Protein AF-A0A225DBK1-F1 (afdb_monomer_lite)

Sequence (319 aa):
MYNPDHSVAYTATPFGPSFTAGVRVFLADVNGDGVPDLIAGSGPGVTNQVVVLDGKTHQQLVSFTPFESSFTGGVFVTAGDINGDGVPDIVVTPDQGGGPVVVVYDGAAVGRGDEVQVARFLGIRDPDFRGGARAAVGDVNGDGIADLIVSAGVGGGPRVSIYDGTTVASDTPRNLVPDFFVFESSLRNGAYVTVGDVTGKGYADLIFGAGPGGSGRVRIVDSAPLLAAGGRFQSLDDPAVAGAELADFLVGSSSDRGGAPVAVANLDGDNKADVVVGSGSGGTVTAYTGVAIAANPRSPAADLDFDALPGFTGGIFVG

InterPro domains:
  IPR000413 Integrin alpha chain [PR01185] (66-86)
  IPR000413 Integrin alpha chain [PR01185] (129-153)
  IPR000413 Integrin alpha chain [PR01185] (188-209)
  IPR013517 FG-GAP repeat [PF01839] (132-156)
  IPR013517 FG-GAP repeat [PF13517] (29-92)
  IPR024881 T-cell immunomodulatory protein [PTHR13412] (27-208)
  IPR028994 Integrin alpha, N-terminal [G3DSA:2.130.10.130] (3-184)
  IPR028994 Integrin alpha, N-terminal [G3DSA:2.130.10.130] (185-313)
  IPR028994 Integrin alpha, N-terminal [SSF69318] (15-287)

Radius of gyration: 18.03 Å; chains: 1; bounding box: 46×39×46 Å

Foldseek 3Di:
DADLVRHDPDDADQPDPPDDFDKAWEWFDLLPPPFTWIWIWGAADAFTKIWIADRVPRHTLEMDHPDDRPDRRIKHWYWAFLLLPPGTWIWIKGAAQAAQKIWIFRSNCSSNHHTHTQEIDRQDPDRPDRHMKEWEWWFQPQPNHIKIKIKGAAQPAQKIFIWRSNCSNNHNTDTLADIAHADDRPDRGIWAWYWWALPLPRTIWIWIKRGAQAFRKIWIFRSHQVSVLRHVHRYCPDPSNVVGTLAIEGDDDRPQRLMWAWYWDQSPPDSHIKIWTKRNFAQKIWIAHSVQCNVPRHDGDTPDIDRPDPPGTRIDHDD

Structure (mmCIF, N/CA/C/O backbone):
data_AF-A0A225DBK1-F1
#
_entry.id   AF-A0A225DBK1-F1
#
loop_
_atom_site.group_PDB
_atom_site.id
_atom_site.type_symbol
_atom_site.label_atom_id
_atom_site.label_alt_id
_atom_site.label_comp_id
_atom_site.label_asym_id
_atom_site.label_entity_id
_atom_site.label_seq_id
_atom_site.pdbx_PDB_ins_code
_atom_site.Cartn_x
_atom_site.Cartn_y
_atom_site.Cartn_z
_atom_site.occupancy
_atom_site.B_iso_or_equiv
_atom_site.auth_seq_id
_atom_site.auth_comp_id
_atom_site.auth_asym_id
_atom_site.auth_atom_id
_atom_site.pdbx_PDB_model_num
ATOM 1 N N . MET A 1 1 ? -18.516 3.747 -0.085 1.00 79.31 1 MET A N 1
ATOM 2 C CA . MET A 1 1 ? -18.438 2.389 -0.653 1.00 79.31 1 MET A CA 1
ATOM 3 C C . MET A 1 1 ? -19.287 2.342 -1.902 1.00 79.31 1 MET A C 1
ATOM 5 O O . MET A 1 1 ? -20.397 2.866 -1.857 1.00 79.31 1 MET A O 1
ATOM 9 N N . TYR A 1 2 ? -18.778 1.775 -2.990 1.00 77.62 2 TYR A N 1
ATOM 10 C CA . TYR A 1 2 ? -19.470 1.720 -4.279 1.00 77.62 2 TYR A CA 1
ATOM 11 C C . TYR A 1 2 ? -19.661 0.268 -4.718 1.00 77.62 2 TYR A C 1
ATOM 13 O O . TYR A 1 2 ? -18.802 -0.570 -4.464 1.00 77.62 2 TYR A O 1
ATOM 21 N N . ASN A 1 3 ? -20.799 -0.017 -5.343 1.00 77.94 3 ASN A N 1
ATOM 22 C CA . ASN A 1 3 ? -21.061 -1.275 -6.035 1.00 77.94 3 ASN A CA 1
ATOM 23 C C . ASN A 1 3 ? -20.323 -1.296 -7.391 1.00 77.94 3 ASN A C 1
ATOM 25 O O . ASN A 1 3 ? -19.933 -0.231 -7.880 1.00 77.94 3 ASN A O 1
ATOM 29 N N . PRO A 1 4 ? -20.205 -2.464 -8.056 1.00 73.44 4 PRO A N 1
ATOM 30 C CA . PRO A 1 4 ? -19.637 -2.554 -9.406 1.00 73.44 4 PRO A CA 1
ATOM 31 C C . PRO A 1 4 ? -20.356 -1.693 -10.458 1.00 73.44 4 PRO A C 1
ATOM 33 O O . PRO A 1 4 ? -19.753 -1.290 -11.441 1.00 73.44 4 PRO A O 1
ATOM 36 N N . ASP A 1 5 ? -21.637 -1.369 -10.249 1.00 76.50 5 ASP A N 1
ATOM 37 C CA . ASP A 1 5 ? -22.410 -0.462 -11.114 1.00 76.50 5 ASP A CA 1
ATOM 38 C C . ASP A 1 5 ? -22.235 1.034 -10.766 1.00 76.50 5 ASP A C 1
ATOM 40 O O . ASP A 1 5 ? -22.969 1.887 -11.268 1.00 76.50 5 ASP A O 1
ATOM 44 N N . HIS A 1 6 ? -21.284 1.347 -9.880 1.00 71.88 6 HIS A N 1
ATOM 45 C CA . HIS A 1 6 ? -20.962 2.671 -9.337 1.00 71.88 6 HIS A CA 1
ATOM 46 C C . HIS A 1 6 ? -22.052 3.314 -8.472 1.00 71.88 6 HIS A C 1
ATOM 48 O O . HIS A 1 6 ? -21.911 4.466 -8.050 1.00 71.88 6 HIS A O 1
ATOM 54 N N . SER A 1 7 ? -23.132 2.601 -8.151 1.00 79.75 7 SER A N 1
ATOM 55 C CA . SER A 1 7 ? -24.071 3.070 -7.135 1.00 79.75 7 SER A CA 1
ATOM 56 C C . SER A 1 7 ? -23.431 3.020 -5.743 1.00 79.75 7 SER A C 1
ATOM 58 O O . SER A 1 7 ? -22.540 2.216 -5.471 1.00 79.75 7 SER A O 1
ATOM 60 N N . VAL A 1 8 ? -23.863 3.897 -4.834 1.00 83.25 8 VAL A N 1
ATOM 61 C CA . VAL A 1 8 ? -23.388 3.870 -3.442 1.00 83.25 8 VAL A CA 1
ATOM 62 C C . VAL A 1 8 ? -23.904 2.597 -2.768 1.00 83.25 8 VAL A C 1
ATOM 64 O O . VAL A 1 8 ? -25.114 2.425 -2.636 1.00 83.25 8 VAL A O 1
ATOM 67 N N . ALA A 1 9 ? -22.994 1.738 -2.303 1.00 84.12 9 ALA A N 1
ATOM 68 C CA . ALA A 1 9 ? -23.336 0.521 -1.570 1.00 84.12 9 ALA A CA 1
ATOM 69 C C . ALA A 1 9 ? -23.798 0.857 -0.144 1.00 84.12 9 ALA A C 1
ATOM 71 O O . ALA A 1 9 ? -24.888 0.481 0.278 1.00 84.12 9 ALA A O 1
ATOM 72 N N . TYR A 1 10 ? -22.981 1.631 0.576 1.00 88.12 10 TYR A N 1
ATOM 73 C CA . TYR A 1 10 ? -23.324 2.228 1.864 1.00 88.12 10 TYR A CA 1
ATOM 74 C C . TYR A 1 10 ? -22.382 3.394 2.210 1.00 88.12 10 TYR A C 1
ATOM 76 O O . TYR A 1 10 ? -21.341 3.620 1.575 1.00 88.12 10 TYR A O 1
ATOM 84 N N . THR A 1 11 ? -22.759 4.146 3.244 1.00 88.81 11 THR A N 1
ATOM 85 C CA . THR A 1 11 ? -21.964 5.226 3.839 1.00 88.81 11 THR A CA 1
ATOM 86 C C . THR A 1 11 ? -21.703 4.908 5.305 1.00 88.81 11 THR A C 1
ATOM 88 O O . THR A 1 11 ? -22.621 4.516 6.020 1.00 88.81 11 THR A O 1
ATOM 91 N N . ALA A 1 12 ? -20.465 5.107 5.754 1.00 91.62 12 ALA A N 1
ATOM 92 C CA . ALA A 1 12 ? -20.052 4.888 7.134 1.00 91.62 12 ALA A CA 1
ATOM 93 C C . ALA A 1 12 ? -19.346 6.125 7.700 1.00 91.62 12 ALA A C 1
ATOM 95 O O . ALA A 1 12 ? -18.689 6.871 6.973 1.00 91.62 12 ALA A O 1
ATOM 96 N N . THR A 1 13 ? -19.467 6.321 9.013 1.00 94.00 13 THR A N 1
ATOM 97 C CA . THR A 1 13 ? -18.787 7.381 9.773 1.00 94.00 13 THR A CA 1
ATOM 98 C C . THR A 1 13 ? -17.953 6.750 10.895 1.00 94.00 13 THR A C 1
ATOM 100 O O . THR A 1 13 ? -18.365 6.820 12.056 1.00 94.00 13 THR A O 1
ATOM 103 N N . PRO A 1 14 ? -16.813 6.101 10.580 1.00 95.69 14 PRO A N 1
ATOM 104 C CA . PRO A 1 14 ? -16.060 5.277 11.537 1.00 95.69 14 PRO A CA 1
ATOM 105 C C . PRO A 1 14 ? -15.588 6.051 12.776 1.00 95.69 14 PRO A C 1
ATOM 107 O O . PRO A 1 14 ? -15.544 5.506 13.869 1.00 95.69 14 PRO A O 1
ATOM 110 N N . PHE A 1 15 ? -15.321 7.350 12.635 1.00 96.50 15 PHE A N 1
ATOM 111 C CA . PHE A 1 15 ? -14.887 8.223 13.734 1.00 96.50 15 PHE A CA 1
ATOM 112 C C . PHE A 1 15 ? -16.008 9.138 14.263 1.00 96.50 15 PHE A C 1
ATOM 114 O O . PHE A 1 15 ? -15.759 10.113 14.973 1.00 96.50 15 PHE A O 1
ATOM 121 N N . GLY A 1 16 ? -17.257 8.839 13.901 1.00 94.31 16 GLY A N 1
ATOM 122 C CA . GLY A 1 16 ? -18.430 9.636 14.242 1.00 94.31 16 GLY A CA 1
ATOM 123 C C . GLY A 1 16 ? -18.671 10.839 13.314 1.00 94.31 16 GLY A C 1
ATOM 124 O O . GLY A 1 16 ? -17.811 11.231 12.524 1.00 94.31 16 GLY A O 1
ATOM 125 N N . PRO A 1 17 ? -19.864 11.454 13.396 1.00 92.81 17 PRO A N 1
ATOM 126 C CA . PRO A 1 17 ? -20.328 12.459 12.434 1.00 92.81 17 PRO A CA 1
ATOM 127 C C . PRO A 1 17 ? -19.640 13.826 12.557 1.00 92.81 17 PRO A C 1
ATOM 129 O O . PRO A 1 17 ? -19.765 14.655 11.662 1.00 92.81 17 PRO A O 1
ATOM 132 N N . SER A 1 18 ? -18.945 14.092 13.666 1.00 92.44 18 SER A N 1
ATOM 133 C CA . SER A 1 18 ? -18.204 15.341 13.888 1.00 92.44 18 SER A CA 1
ATOM 134 C C . SER A 1 18 ? -16.734 15.254 13.477 1.00 92.44 18 SER A C 1
ATOM 136 O O . SER A 1 18 ? -15.995 16.217 13.679 1.00 92.44 18 SER A O 1
ATOM 138 N N . PHE A 1 19 ? -16.284 14.106 12.969 1.00 93.38 19 PHE A N 1
ATOM 139 C CA . PHE A 1 19 ? -14.908 13.924 12.535 1.00 93.38 19 PHE A CA 1
ATOM 140 C C . PHE A 1 19 ? -14.666 14.650 11.212 1.00 93.38 19 PHE A C 1
ATOM 142 O O . PHE A 1 19 ? -15.398 14.458 10.244 1.00 93.38 19 PHE A O 1
ATOM 149 N N . THR A 1 20 ? -13.643 15.500 11.179 1.00 90.12 20 THR A N 1
ATOM 150 C CA . THR A 1 20 ? -13.352 16.377 10.033 1.00 90.12 20 THR A CA 1
ATOM 151 C C . THR A 1 20 ? -11.972 16.154 9.427 1.00 90.12 20 THR A C 1
ATOM 153 O O . THR A 1 20 ? -11.668 16.742 8.389 1.00 90.12 20 THR A O 1
ATOM 156 N N . ALA A 1 21 ? -11.129 15.329 10.054 1.00 91.75 21 ALA A N 1
ATOM 157 C CA . ALA A 1 21 ? -9.858 14.939 9.461 1.00 91.75 21 ALA A CA 1
ATOM 158 C C . ALA A 1 21 ? -10.085 13.949 8.307 1.00 91.75 21 ALA A C 1
ATOM 160 O O . ALA A 1 21 ? -11.167 13.380 8.147 1.00 91.75 21 ALA A O 1
ATOM 161 N N . GLY A 1 22 ? -9.050 13.752 7.489 1.00 90.00 22 GLY A N 1
ATOM 162 C CA . GLY A 1 22 ? -9.095 12.760 6.416 1.00 90.00 22 GLY A CA 1
ATOM 163 C C . GLY A 1 22 ? -9.339 11.353 6.964 1.00 90.00 22 GLY A C 1
ATOM 164 O O . GLY A 1 22 ? -8.966 11.048 8.095 1.00 90.00 22 GLY A O 1
ATOM 165 N N . VAL A 1 23 ? -9.944 10.491 6.153 1.00 92.38 23 VAL A N 1
ATOM 166 C CA . VAL A 1 23 ? -10.136 9.071 6.464 1.00 92.38 23 VAL A CA 1
ATOM 167 C C . VAL A 1 23 ? -9.466 8.264 5.362 1.00 92.38 23 VAL A C 1
ATOM 169 O O . VAL A 1 23 ? -9.661 8.553 4.182 1.00 92.38 23 VAL A O 1
ATOM 172 N N . ARG A 1 24 ? -8.654 7.281 5.747 1.00 93.31 24 ARG A N 1
ATOM 173 C CA . ARG A 1 24 ? -8.022 6.321 4.832 1.00 93.31 24 ARG A CA 1
ATOM 174 C C . ARG A 1 24 ? -8.602 4.956 5.112 1.00 93.31 24 ARG A C 1
ATOM 176 O O . ARG A 1 24 ? -8.771 4.613 6.278 1.00 93.31 24 ARG A O 1
ATOM 183 N N . VAL A 1 25 ? -8.934 4.221 4.065 1.00 94.25 25 VAL A N 1
ATOM 184 C CA . VAL A 1 25 ? -9.697 2.983 4.192 1.00 94.25 25 VAL A CA 1
ATOM 185 C C . VAL A 1 25 ? -9.038 1.853 3.423 1.00 94.25 25 VAL A C 1
ATOM 187 O O . VAL A 1 25 ? -8.336 2.107 2.447 1.00 94.25 25 VAL A O 1
ATOM 190 N N . PHE A 1 26 ? -9.293 0.635 3.879 1.00 94.62 26 PHE A N 1
ATOM 191 C CA . PHE A 1 26 ? -9.029 -0.607 3.168 1.00 94.62 26 PHE A CA 1
ATOM 192 C C . PHE A 1 26 ? -10.170 -1.585 3.462 1.00 94.62 26 PHE A C 1
ATOM 194 O O . PHE A 1 26 ? -10.817 -1.472 4.511 1.00 94.62 26 PHE A O 1
ATOM 201 N N . LEU A 1 27 ? -10.421 -2.520 2.548 1.00 93.94 27 LEU A N 1
ATOM 202 C CA . LEU A 1 27 ? -11.483 -3.516 2.680 1.00 93.94 27 LEU A CA 1
ATOM 203 C C . LEU A 1 27 ? -10.910 -4.924 2.746 1.00 93.94 27 LEU A C 1
ATOM 205 O O . LEU A 1 27 ? -10.165 -5.331 1.860 1.00 93.94 27 LEU A O 1
ATOM 209 N N . ALA A 1 28 ? -11.283 -5.675 3.777 1.00 95.56 28 ALA A N 1
ATOM 210 C CA . ALA A 1 28 ? -10.894 -7.072 3.941 1.00 95.56 28 ALA A CA 1
ATOM 211 C C . ALA A 1 28 ? -11.875 -7.785 4.873 1.00 95.56 28 ALA A C 1
ATOM 213 O O . ALA A 1 28 ? -12.349 -7.180 5.826 1.00 95.56 28 ALA A O 1
ATOM 214 N N . ASP A 1 29 ? -12.189 -9.050 4.610 1.00 97.31 29 ASP A N 1
ATOM 215 C CA . ASP A 1 29 ? -13.045 -9.861 5.488 1.00 97.31 29 ASP A CA 1
ATOM 216 C C . ASP A 1 29 ? -12.225 -10.375 6.680 1.00 97.31 29 ASP A C 1
ATOM 218 O O . ASP A 1 29 ? -11.599 -11.430 6.598 1.00 97.31 29 ASP A O 1
ATOM 222 N N . VAL A 1 30 ? -12.171 -9.600 7.767 1.00 98.12 30 VAL A N 1
ATOM 223 C CA . VAL A 1 30 ? -11.361 -9.936 8.953 1.00 98.12 30 VAL A CA 1
ATOM 224 C C . VAL A 1 30 ? -12.156 -10.722 9.996 1.00 98.12 30 VAL A C 1
ATOM 226 O O . VAL A 1 30 ? -11.581 -11.262 10.941 1.00 98.12 30 VAL A O 1
ATOM 229 N N . ASN A 1 31 ? -13.479 -10.806 9.841 1.00 97.44 31 ASN A N 1
ATOM 230 C CA . ASN A 1 31 ? -14.356 -11.595 10.706 1.00 97.44 31 ASN A CA 1
ATOM 231 C C . ASN A 1 31 ? -14.744 -12.972 10.117 1.00 97.44 31 ASN A C 1
ATOM 233 O O . ASN A 1 31 ? -15.272 -13.817 10.848 1.00 97.44 31 ASN A O 1
ATOM 237 N N . GLY A 1 32 ? -14.424 -13.228 8.844 1.00 96.31 32 GLY A N 1
ATOM 238 C CA . GLY A 1 32 ? -14.583 -14.509 8.157 1.00 96.31 32 GLY A CA 1
ATOM 239 C C . GLY A 1 32 ? -16.017 -14.823 7.721 1.00 96.31 32 GLY A C 1
ATOM 240 O O . GLY A 1 32 ? -16.373 -16.002 7.608 1.00 96.31 32 GLY A O 1
ATOM 241 N N . ASP A 1 33 ? -16.871 -13.815 7.531 1.00 96.62 33 ASP A N 1
ATOM 242 C CA . ASP A 1 33 ? -18.284 -14.001 7.181 1.00 96.62 33 ASP A CA 1
ATOM 243 C C . ASP A 1 33 ? -18.597 -13.918 5.676 1.00 96.62 33 ASP A C 1
ATOM 245 O O . ASP A 1 33 ? -19.756 -14.098 5.264 1.00 96.62 33 ASP A O 1
ATOM 249 N N . GLY A 1 34 ? -17.563 -13.714 4.859 1.00 95.31 34 GLY A N 1
ATOM 250 C CA . GLY A 1 34 ? -17.609 -13.608 3.407 1.00 95.31 34 GLY A CA 1
ATOM 251 C C . GLY A 1 34 ? -17.918 -12.205 2.885 1.00 95.31 34 GLY A C 1
ATOM 252 O O . GLY A 1 34 ? -18.066 -12.049 1.669 1.00 95.31 34 GLY A O 1
ATOM 253 N N . VAL A 1 35 ? -18.052 -11.194 3.749 1.00 94.56 35 VAL A N 1
ATOM 254 C CA . VAL A 1 35 ? -18.270 -9.793 3.367 1.00 94.56 35 VAL A CA 1
ATOM 255 C C . VAL A 1 35 ? -17.069 -8.949 3.809 1.00 94.56 35 VAL A C 1
ATOM 257 O O . VAL A 1 35 ? -16.744 -8.935 4.988 1.00 94.56 35 VAL A O 1
ATOM 260 N N . PRO A 1 36 ? -16.419 -8.190 2.904 1.00 94.56 36 PRO A N 1
ATOM 261 C CA . PRO A 1 36 ? -15.303 -7.334 3.295 1.00 94.56 36 PRO A CA 1
ATOM 262 C C . PRO A 1 36 ? -15.693 -6.280 4.340 1.00 94.56 36 PRO A C 1
ATOM 264 O O . PRO A 1 36 ? -16.599 -5.472 4.111 1.00 94.56 36 PRO A O 1
ATOM 267 N N . ASP A 1 37 ? -14.955 -6.248 5.445 1.00 96.88 37 ASP A N 1
ATOM 268 C CA . ASP A 1 37 ? -15.067 -5.270 6.522 1.00 96.88 37 ASP A CA 1
ATOM 269 C C . ASP A 1 37 ? -14.359 -3.958 6.164 1.00 96.88 37 ASP A C 1
ATOM 271 O O . ASP A 1 37 ? -13.402 -3.926 5.387 1.00 96.88 37 ASP A O 1
ATOM 275 N N . LEU A 1 38 ? -14.814 -2.851 6.755 1.00 97.31 38 LEU A N 1
ATOM 276 C CA . LEU A 1 38 ? -14.196 -1.539 6.588 1.00 97.31 38 LEU A CA 1
ATOM 277 C C . LEU A 1 38 ? -13.127 -1.310 7.655 1.00 97.31 38 LEU A C 1
ATOM 279 O O . LEU A 1 38 ? -13.454 -1.069 8.818 1.00 97.31 38 LEU A O 1
ATOM 283 N N . ILE A 1 39 ? -11.864 -1.261 7.244 1.00 98.25 39 ILE A N 1
ATOM 284 C CA . ILE A 1 39 ? -10.739 -0.862 8.094 1.00 98.25 39 ILE A CA 1
ATOM 285 C C . ILE A 1 39 ? -10.459 0.615 7.827 1.00 98.25 39 ILE A C 1
ATOM 287 O O . ILE A 1 39 ? -10.060 0.985 6.725 1.00 98.25 39 ILE A O 1
ATOM 291 N N . ALA A 1 40 ? -10.668 1.478 8.819 1.00 97.81 40 ALA A N 1
ATOM 292 C CA . ALA A 1 40 ? -10.510 2.922 8.685 1.00 97.81 40 ALA A CA 1
ATOM 293 C C . ALA A 1 40 ? -9.401 3.457 9.596 1.00 97.81 40 ALA A C 1
ATOM 295 O O . ALA A 1 40 ? -9.439 3.274 10.809 1.00 97.81 40 ALA A O 1
ATOM 296 N N . GLY A 1 41 ? -8.447 4.182 9.016 1.00 97.88 41 GLY A N 1
ATOM 297 C CA . GLY A 1 41 ? -7.393 4.913 9.712 1.00 97.88 41 GLY A CA 1
ATOM 298 C C . GLY A 1 41 ? -7.627 6.426 9.699 1.00 97.88 41 GLY A C 1
ATOM 299 O O . GLY A 1 41 ? -8.057 6.996 8.688 1.00 97.88 41 GLY A O 1
ATOM 300 N N . SER A 1 42 ? -7.331 7.093 10.816 1.00 97.62 42 SER A N 1
ATOM 301 C CA . SER A 1 42 ? -7.431 8.550 10.916 1.00 97.62 42 SER A C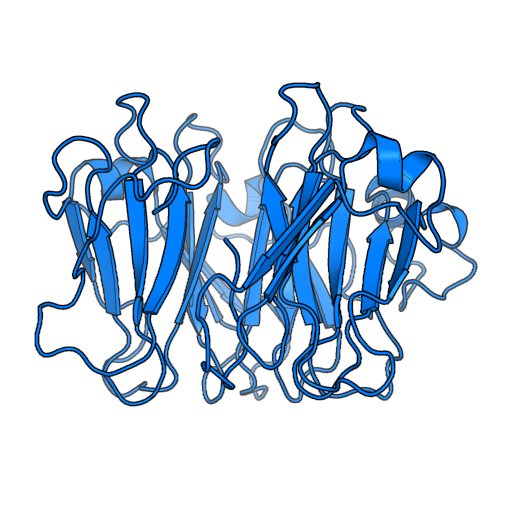A 1
ATOM 302 C C . SER A 1 42 ? -6.323 9.253 10.127 1.00 97.62 42 SER A C 1
ATOM 304 O O . SER A 1 42 ? -5.157 8.851 10.125 1.00 97.62 42 SER A O 1
ATOM 306 N N . GLY A 1 43 ? -6.685 10.329 9.434 1.00 95.81 43 GLY A N 1
ATOM 307 C CA . GLY A 1 43 ? -5.751 11.236 8.778 1.00 95.81 43 GLY A CA 1
ATOM 308 C C . GLY A 1 43 ? -5.063 12.200 9.757 1.00 95.81 43 GLY A C 1
ATOM 309 O O . GLY A 1 43 ? -5.297 12.146 10.966 1.00 95.81 43 GLY A O 1
ATOM 310 N N . PRO A 1 44 ? -4.210 13.104 9.245 1.00 95.44 44 PRO A N 1
ATOM 311 C CA . PRO A 1 44 ? -3.455 14.042 10.073 1.00 95.44 44 PRO A CA 1
ATOM 312 C C . PRO A 1 44 ? -4.328 15.026 10.873 1.00 95.44 44 PRO A C 1
ATOM 314 O O . PRO A 1 44 ? -5.429 15.389 10.459 1.00 95.44 44 PRO A O 1
ATOM 317 N N . GLY A 1 45 ? -3.782 15.538 11.980 1.00 95.94 45 GLY A N 1
ATOM 318 C CA . GLY A 1 45 ? -4.358 16.615 12.801 1.00 95.94 45 GLY A CA 1
ATOM 319 C C . GLY A 1 45 ? -5.175 16.149 14.010 1.00 95.94 45 GLY A C 1
ATOM 320 O O . GLY A 1 45 ? -5.604 16.972 14.817 1.00 95.94 45 GLY A O 1
ATOM 321 N N . VAL A 1 46 ? -5.357 14.840 14.163 1.00 95.94 46 VAL A N 1
ATOM 322 C CA . VAL A 1 46 ? -6.061 14.190 15.276 1.00 95.94 46 VAL A CA 1
ATOM 323 C C . VAL A 1 46 ? -5.214 13.046 15.825 1.00 95.94 46 VAL A C 1
ATOM 325 O O . VAL A 1 46 ? -4.230 12.652 15.201 1.00 95.94 46 VAL A O 1
ATOM 328 N N . THR A 1 47 ? -5.575 12.502 16.987 1.00 95.38 47 THR A N 1
ATOM 329 C CA . THR A 1 47 ? -4.937 11.283 17.504 1.00 95.38 47 THR A CA 1
ATOM 330 C C . THR A 1 47 ? -5.031 10.158 16.468 1.00 95.38 47 THR A C 1
ATOM 332 O O . THR A 1 47 ? -6.072 9.962 15.833 1.00 95.38 47 THR A O 1
ATOM 335 N N . ASN A 1 48 ? -3.921 9.442 16.274 1.00 97.38 48 ASN A N 1
ATOM 336 C CA . ASN A 1 48 ? -3.887 8.271 15.406 1.00 97.38 48 ASN A CA 1
ATOM 337 C C . ASN A 1 48 ? -4.871 7.216 15.930 1.00 97.38 48 ASN A C 1
ATOM 339 O O . ASN A 1 48 ? -4.807 6.833 17.091 1.00 97.38 48 ASN A O 1
ATOM 343 N N . GLN A 1 49 ? -5.812 6.790 15.098 1.00 98.12 49 GLN A N 1
ATOM 344 C CA . GLN A 1 49 ?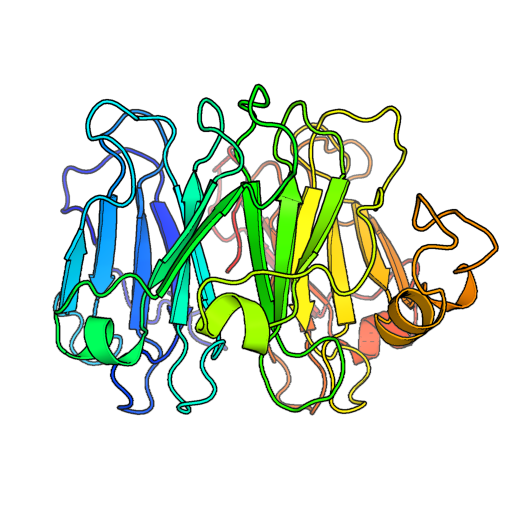 -6.857 5.852 15.485 1.00 98.12 49 GLN A CA 1
ATOM 345 C C . GLN A 1 49 ? -7.181 4.954 14.298 1.00 98.12 49 GLN A C 1
ATOM 347 O O . GLN A 1 49 ? -7.271 5.431 13.164 1.00 98.12 49 GLN A O 1
ATOM 352 N N . VAL A 1 50 ? -7.373 3.670 14.578 1.00 98.62 50 VAL A N 1
ATOM 353 C CA . VAL A 1 50 ? -7.932 2.694 13.645 1.00 98.62 50 VAL A CA 1
ATOM 354 C C . VAL A 1 50 ? -9.281 2.236 14.185 1.00 98.62 50 VAL A C 1
ATOM 356 O O . VAL A 1 50 ? -9.409 1.953 15.375 1.00 98.62 50 VAL A O 1
ATOM 359 N N . VAL A 1 51 ? -10.288 2.196 13.318 1.00 98.69 51 VAL A N 1
ATOM 360 C CA . VAL A 1 51 ? -11.633 1.685 13.600 1.00 98.69 51 VAL A CA 1
ATOM 361 C C . VAL A 1 51 ? -11.966 0.649 12.539 1.00 98.69 51 VAL A C 1
ATOM 363 O O . VAL A 1 51 ? -11.828 0.932 11.349 1.00 98.69 51 VAL A O 1
ATOM 366 N N . VAL A 1 52 ? -12.427 -0.525 12.963 1.00 98.62 52 VAL A N 1
ATOM 367 C CA . VAL A 1 52 ? -12.883 -1.584 12.056 1.00 98.62 52 VAL A CA 1
ATOM 368 C C . VAL A 1 52 ? -14.386 -1.752 12.206 1.00 98.62 52 VAL A C 1
ATOM 370 O O . VAL A 1 52 ? -14.881 -1.920 13.324 1.00 98.62 52 VAL A O 1
ATOM 373 N N . LEU A 1 53 ? -15.110 -1.673 11.092 1.00 98.38 53 LEU A N 1
ATOM 374 C CA . LEU A 1 53 ? -16.551 -1.896 11.031 1.00 98.38 53 LEU A CA 1
ATOM 375 C C . LEU A 1 53 ? -16.847 -3.156 10.224 1.00 98.38 53 LEU A C 1
ATOM 377 O O . LEU A 1 53 ? -16.325 -3.312 9.126 1.00 98.38 53 LEU A O 1
ATOM 381 N N . ASP A 1 54 ? -17.745 -3.982 10.743 1.00 97.56 54 ASP A N 1
ATOM 382 C CA . ASP A 1 54 ? -18.291 -5.150 10.061 1.00 97.56 54 ASP A CA 1
ATOM 383 C C . ASP A 1 54 ? -18.952 -4.734 8.732 1.00 97.56 54 ASP A C 1
ATOM 385 O O . ASP A 1 54 ? -19.821 -3.854 8.708 1.00 97.56 54 ASP A O 1
ATOM 389 N N . GLY A 1 55 ? -18.554 -5.351 7.623 1.00 95.56 55 GLY A N 1
ATOM 390 C CA . GLY A 1 55 ? -19.040 -5.030 6.280 1.00 95.56 55 GLY A CA 1
ATOM 391 C C . GLY A 1 55 ? -20.512 -5.365 6.041 1.00 95.56 55 GLY A C 1
ATOM 392 O O . GLY A 1 55 ? -21.153 -4.775 5.170 1.00 95.56 55 GLY A O 1
ATOM 393 N N . LYS A 1 56 ? -21.073 -6.286 6.823 1.00 95.19 56 LYS A N 1
ATOM 394 C CA . LYS A 1 56 ? -22.445 -6.789 6.719 1.00 95.19 56 LYS A CA 1
ATOM 395 C C . LYS A 1 56 ? -23.394 -6.130 7.706 1.00 95.19 56 LYS A C 1
ATOM 397 O O . LYS A 1 56 ? -24.540 -5.844 7.354 1.00 95.19 56 LYS A O 1
ATOM 402 N N . THR A 1 57 ? -22.963 -5.917 8.949 1.00 96.06 57 THR A N 1
ATOM 403 C CA . THR A 1 57 ? -23.802 -5.309 10.001 1.00 96.06 57 THR A CA 1
ATOM 404 C C . THR A 1 57 ? -23.542 -3.819 10.200 1.00 96.06 57 THR A C 1
ATOM 406 O O . THR A 1 57 ? -24.357 -3.132 10.829 1.00 96.06 57 THR A O 1
ATOM 409 N N . HIS A 1 58 ? -22.426 -3.312 9.669 1.00 95.12 58 HIS A N 1
ATOM 410 C CA . HIS A 1 58 ? -21.924 -1.948 9.846 1.00 95.12 58 HIS A CA 1
ATOM 411 C C . HIS A 1 58 ? -21.662 -1.568 11.314 1.00 95.12 58 HIS A C 1
ATOM 413 O O . HIS A 1 58 ? -21.550 -0.382 11.640 1.00 95.12 58 HIS A O 1
ATOM 419 N N . GLN A 1 59 ? -21.596 -2.551 12.219 1.00 96.38 59 GLN A N 1
ATOM 420 C CA . GLN A 1 59 ? -21.241 -2.340 13.620 1.00 96.38 59 GLN A CA 1
ATOM 421 C C . GLN A 1 59 ? -19.726 -2.273 13.780 1.00 96.38 59 GLN A C 1
ATOM 423 O O . GLN A 1 59 ? -18.982 -2.902 13.038 1.00 96.38 59 GLN A O 1
ATOM 428 N N . GLN A 1 60 ? -19.261 -1.525 14.777 1.00 98.00 60 GLN A N 1
ATOM 429 C CA . GLN A 1 60 ? -17.842 -1.507 15.109 1.00 98.00 60 GLN A CA 1
ATOM 430 C C . GLN A 1 60 ? -17.421 -2.849 15.720 1.00 98.00 60 GLN A C 1
ATOM 432 O O . GLN A 1 60 ? -17.983 -3.255 16.737 1.00 98.00 60 GLN A O 1
ATOM 437 N N . LEU A 1 61 ? -16.403 -3.479 15.133 1.00 98.25 61 LEU A N 1
ATOM 438 C CA . LEU A 1 61 ? -15.733 -4.661 15.676 1.00 98.25 61 LEU A CA 1
ATOM 439 C C . LEU A 1 61 ? -14.723 -4.245 16.751 1.00 98.25 61 LEU A C 1
ATOM 441 O O . LEU A 1 61 ? -14.815 -4.672 17.898 1.00 98.25 61 LEU A O 1
ATOM 445 N N . VAL A 1 62 ? -13.805 -3.335 16.406 1.00 98.50 62 VAL A N 1
ATOM 446 C CA . VAL A 1 62 ? -12.752 -2.846 17.309 1.00 98.50 62 VAL A CA 1
ATOM 447 C C . VAL A 1 62 ? -12.369 -1.396 16.993 1.00 98.50 62 VAL A C 1
ATOM 449 O O . VAL A 1 62 ? -12.606 -0.890 15.894 1.00 98.50 62 VAL A O 1
ATOM 452 N N . SER A 1 63 ? -11.766 -0.715 17.968 1.00 98.31 63 SER A N 1
ATOM 453 C CA . SER A 1 63 ? -11.124 0.591 17.798 1.00 98.31 63 SER A CA 1
ATOM 454 C C . SER A 1 63 ? -9.876 0.674 18.672 1.00 98.31 63 SER A C 1
ATOM 456 O O . SER A 1 63 ? -9.965 0.415 19.871 1.00 98.31 63 SER A O 1
ATOM 458 N N . PHE A 1 64 ? -8.752 1.122 18.114 1.00 98.31 64 PHE A N 1
ATOM 459 C CA . PHE A 1 64 ? -7.472 1.195 18.826 1.00 98.31 64 PHE A CA 1
ATOM 460 C C . PHE A 1 64 ? -6.543 2.316 18.323 1.00 98.31 64 PHE A C 1
ATOM 462 O O . PHE A 1 64 ? -6.818 2.975 17.318 1.00 98.31 64 PHE A O 1
ATOM 469 N N . THR A 1 65 ? -5.445 2.542 19.054 1.00 98.00 65 THR A N 1
ATOM 470 C CA . THR A 1 65 ? -4.447 3.605 18.825 1.00 98.00 65 THR A CA 1
ATOM 471 C C . THR A 1 65 ? -3.072 2.957 18.570 1.00 98.00 65 THR A C 1
ATOM 473 O O . THR A 1 65 ? -2.411 2.565 19.531 1.00 98.00 65 THR A O 1
ATOM 476 N N . PRO A 1 66 ? -2.623 2.824 17.306 1.00 97.75 66 PRO A N 1
ATOM 477 C CA . PRO A 1 66 ? -1.449 2.011 16.931 1.00 97.75 66 PRO A CA 1
ATOM 478 C C . PRO A 1 66 ? -0.075 2.618 17.284 1.00 97.75 66 PRO A C 1
ATOM 480 O O . PRO A 1 66 ? 0.950 1.923 17.345 1.00 97.75 66 PRO A O 1
ATOM 483 N N . PHE A 1 67 ? -0.021 3.931 17.497 1.00 98.00 67 PHE A N 1
ATOM 484 C CA . PHE A 1 67 ? 1.191 4.677 17.836 1.00 98.00 67 PHE A CA 1
ATOM 485 C C . PHE A 1 67 ? 0.986 5.497 19.111 1.00 98.00 67 PHE A C 1
ATOM 487 O O . PHE A 1 67 ? -0.076 5.491 19.728 1.00 98.00 67 PHE A O 1
ATOM 494 N N . GLU A 1 68 ? 2.012 6.221 19.546 1.00 95.75 68 GLU A N 1
ATOM 495 C CA . GLU A 1 68 ? 1.926 7.065 20.733 1.00 95.75 68 GLU A CA 1
ATOM 496 C C . GLU A 1 68 ? 0.766 8.064 20.591 1.00 95.75 68 GLU A C 1
ATOM 498 O O . GLU A 1 68 ? 0.580 8.670 19.539 1.00 95.75 68 GLU A O 1
ATOM 503 N N . SER A 1 69 ? -0.018 8.280 21.648 1.00 93.94 69 SER A N 1
ATOM 504 C CA . SER A 1 69 ? -1.224 9.127 21.583 1.00 93.94 69 SER A CA 1
ATOM 505 C C . SER A 1 69 ? -0.949 10.594 21.222 1.00 93.94 69 SER A C 1
ATOM 507 O O . SER A 1 69 ? -1.850 11.307 20.779 1.00 93.94 69 SER A O 1
ATOM 509 N N . SER A 1 70 ? 0.296 11.049 21.396 1.00 95.94 70 SER A N 1
ATOM 510 C CA . SER A 1 70 ? 0.778 12.367 20.976 1.00 95.94 70 SER A CA 1
ATOM 511 C C . SER A 1 70 ? 1.062 12.465 19.473 1.00 95.94 70 SER A C 1
ATOM 513 O O . SER A 1 70 ? 1.178 13.575 18.949 1.00 95.94 70 SER A O 1
ATOM 515 N N . PHE A 1 71 ? 1.177 11.337 18.768 1.00 97.44 71 PHE A N 1
ATOM 516 C CA . PHE A 1 71 ? 1.371 11.317 17.329 1.00 97.44 71 PHE A CA 1
ATOM 517 C C . PHE A 1 71 ? 0.056 11.624 16.606 1.00 97.44 71 PHE A C 1
ATOM 519 O O . PHE A 1 71 ? -0.938 10.907 16.739 1.00 97.44 71 PHE A O 1
ATOM 526 N N . THR A 1 72 ? 0.079 12.697 15.816 1.00 97.31 72 THR A N 1
ATOM 527 C CA . THR A 1 72 ? -1.084 13.232 15.091 1.00 97.31 72 THR A CA 1
ATOM 528 C C . THR A 1 72 ? -0.844 13.347 13.585 1.00 97.31 72 THR A C 1
ATOM 530 O O . THR A 1 72 ? -1.569 14.051 12.887 1.00 97.31 72 THR A O 1
ATOM 533 N N . GLY A 1 73 ? 0.175 12.656 13.062 1.00 96.75 73 GLY A N 1
ATOM 534 C CA . GLY A 1 73 ? 0.462 12.635 11.624 1.00 96.75 73 GLY A CA 1
ATOM 535 C C . GLY A 1 73 ? -0.562 11.839 10.812 1.00 96.75 73 GLY A C 1
ATOM 536 O O . GLY A 1 73 ? -0.610 11.986 9.600 1.00 96.75 73 GLY A O 1
ATOM 537 N N . GLY A 1 74 ? -1.417 11.048 11.464 1.00 97.25 74 GLY A N 1
ATOM 538 C CA . GLY A 1 74 ? -2.341 10.125 10.807 1.00 97.25 74 GLY A CA 1
ATOM 539 C C . GLY A 1 74 ? -1.675 8.802 10.425 1.00 97.25 74 GLY A C 1
ATOM 54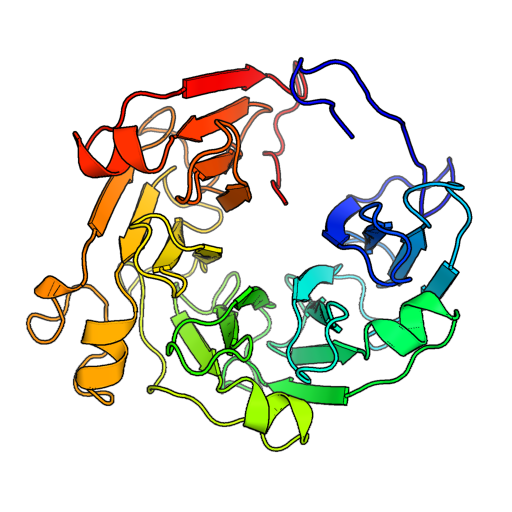0 O O . GLY A 1 74 ? -0.461 8.630 10.563 1.00 97.25 74 GLY A O 1
ATOM 541 N N . VAL A 1 75 ? -2.481 7.854 9.959 1.00 98.12 75 VAL A N 1
ATOM 542 C CA . VAL A 1 75 ? -2.054 6.484 9.639 1.00 98.12 75 VAL A CA 1
ATOM 543 C C . VAL A 1 75 ? -2.521 6.056 8.255 1.00 98.12 75 VAL A C 1
ATOM 545 O O . VAL A 1 75 ? -3.470 6.619 7.714 1.00 98.12 75 VAL A O 1
ATOM 548 N N . PHE A 1 76 ? -1.842 5.081 7.668 1.00 97.88 76 PHE A N 1
ATOM 549 C CA . PHE A 1 76 ? -2.334 4.284 6.549 1.00 97.88 76 PHE A CA 1
ATOM 550 C C . PHE A 1 76 ? -2.684 2.885 7.054 1.00 97.88 76 PHE A C 1
ATOM 552 O O . PHE A 1 76 ? -2.105 2.420 8.037 1.00 97.88 76 PHE A O 1
ATOM 559 N N . VAL A 1 77 ? -3.628 2.237 6.376 1.00 98.00 77 VAL A N 1
ATOM 560 C CA . VAL A 1 77 ? -4.088 0.878 6.671 1.00 98.00 77 VAL A CA 1
ATOM 561 C C . VAL A 1 77 ? -4.097 0.059 5.382 1.00 98.00 77 VAL A C 1
ATOM 563 O O . VAL A 1 77 ? -4.417 0.589 4.320 1.00 98.00 77 VAL A O 1
ATOM 566 N N . THR A 1 78 ? -3.725 -1.211 5.476 1.00 97.75 78 THR A N 1
ATOM 567 C CA . THR A 1 78 ? -3.886 -2.236 4.434 1.00 97.75 78 THR A CA 1
ATOM 568 C C . THR A 1 78 ? -4.066 -3.591 5.119 1.00 97.75 78 THR A C 1
ATOM 570 O O . THR A 1 78 ? -3.860 -3.680 6.333 1.00 97.75 78 THR A O 1
ATOM 573 N N . ALA A 1 79 ? -4.464 -4.629 4.388 1.00 97.62 79 ALA A N 1
ATOM 574 C CA . ALA A 1 79 ? -4.617 -5.959 4.956 1.00 97.62 79 ALA A CA 1
ATOM 575 C C . ALA A 1 79 ? -4.273 -7.079 3.966 1.00 97.62 79 ALA A C 1
ATOM 577 O O . ALA A 1 79 ? -4.381 -6.899 2.753 1.00 97.62 79 ALA A O 1
ATOM 578 N N . GLY A 1 80 ? -3.877 -8.231 4.501 1.00 96.62 80 GLY A N 1
ATOM 579 C CA . GLY A 1 80 ? -3.624 -9.474 3.770 1.00 96.62 80 GLY A CA 1
ATOM 580 C C . GLY A 1 80 ? -3.145 -10.577 4.717 1.00 96.62 80 GLY A C 1
ATOM 581 O O . GLY A 1 80 ? -2.687 -10.279 5.814 1.00 96.62 80 GLY A O 1
ATOM 582 N N . ASP A 1 81 ? -3.298 -11.839 4.326 1.00 97.00 81 ASP A N 1
ATOM 583 C CA . ASP A 1 81 ? -3.038 -13.006 5.186 1.00 97.00 81 ASP A CA 1
ATOM 584 C C . ASP A 1 81 ? -1.526 -13.281 5.330 1.00 97.00 81 ASP A C 1
ATOM 586 O O . ASP A 1 81 ? -0.927 -14.016 4.541 1.00 97.00 81 ASP A O 1
ATOM 590 N N . ILE A 1 82 ? -0.887 -12.616 6.299 1.00 97.06 82 ILE A N 1
ATOM 591 C CA . ILE A 1 82 ? 0.563 -12.695 6.545 1.00 97.06 82 ILE A CA 1
ATOM 592 C C . ILE A 1 82 ? 0.888 -13.933 7.386 1.00 97.06 82 ILE A C 1
ATOM 594 O O . ILE A 1 82 ? 1.953 -14.534 7.220 1.00 97.06 82 ILE A O 1
ATOM 598 N N . ASN A 1 83 ? 0.000 -14.307 8.311 1.00 95.25 83 ASN A N 1
ATOM 599 C CA . ASN A 1 83 ? 0.188 -15.442 9.210 1.00 95.25 83 ASN A CA 1
ATOM 600 C C . ASN A 1 83 ? -0.243 -16.802 8.602 1.00 95.25 83 ASN A C 1
ATOM 602 O O . ASN A 1 83 ? 0.131 -17.846 9.146 1.00 95.25 83 ASN A O 1
ATOM 606 N N . GLY A 1 84 ? -0.947 -16.800 7.464 1.00 94.75 84 GLY A N 1
ATOM 607 C CA . GLY A 1 84 ? -1.386 -17.983 6.722 1.00 94.75 84 GLY A CA 1
ATOM 608 C C . GLY A 1 84 ? -2.596 -18.697 7.332 1.00 94.75 84 GLY A C 1
ATOM 609 O O . GLY A 1 84 ? -2.754 -19.905 7.121 1.00 94.75 84 GLY A O 1
ATOM 610 N N . ASP A 1 85 ? -3.411 -18.011 8.139 1.00 95.38 85 ASP A N 1
ATOM 611 C CA . ASP A 1 85 ? -4.581 -18.587 8.812 1.00 95.38 85 ASP A CA 1
ATOM 612 C C . ASP A 1 85 ? -5.883 -18.495 7.993 1.00 95.38 85 ASP A C 1
ATOM 614 O O . ASP A 1 85 ? -6.906 -19.073 8.382 1.00 95.38 85 ASP A O 1
ATOM 618 N N . GLY A 1 86 ? -5.828 -17.850 6.825 1.00 95.25 86 GLY A N 1
ATOM 619 C CA . GLY A 1 86 ? -6.956 -17.627 5.926 1.00 95.25 86 GLY A CA 1
ATOM 620 C C . GLY A 1 86 ? -7.758 -16.357 6.219 1.00 95.25 86 GLY A C 1
ATOM 621 O O . GLY A 1 86 ? -8.743 -16.112 5.518 1.00 95.25 86 GLY A O 1
ATOM 622 N N . VAL A 1 87 ? -7.372 -15.557 7.216 1.00 97.62 87 VAL A N 1
ATOM 623 C CA . VAL A 1 87 ? -7.977 -14.268 7.565 1.00 97.62 87 VAL A CA 1
ATOM 624 C C . VAL A 1 87 ? -6.954 -13.147 7.328 1.00 97.62 87 VAL A C 1
ATOM 626 O O . VAL A 1 87 ? -5.843 -13.201 7.843 1.00 97.62 87 VAL A O 1
ATOM 629 N N . PRO A 1 88 ? -7.292 -12.086 6.574 1.00 97.94 88 PRO A N 1
ATOM 630 C CA . PRO A 1 88 ? -6.367 -10.982 6.340 1.00 97.94 88 PRO A CA 1
ATOM 631 C C . PRO A 1 88 ? -5.928 -10.269 7.628 1.00 97.94 88 PRO A C 1
ATOM 633 O O . PRO A 1 88 ? -6.751 -9.696 8.341 1.00 97.94 88 PRO A O 1
ATOM 636 N N . ASP A 1 89 ? -4.622 -10.214 7.875 1.00 98.50 89 ASP A N 1
ATOM 637 C CA . ASP A 1 89 ? -4.008 -9.425 8.942 1.00 98.50 89 ASP A CA 1
ATOM 638 C C . ASP A 1 89 ? -3.995 -7.938 8.595 1.00 98.50 89 ASP A C 1
ATOM 640 O O . ASP A 1 89 ? -3.870 -7.559 7.430 1.00 98.50 89 ASP A O 1
ATOM 644 N N . ILE A 1 90 ? -4.072 -7.067 9.604 1.00 98.75 90 ILE A N 1
ATOM 645 C CA . ILE A 1 90 ? -4.111 -5.613 9.407 1.00 98.75 90 ILE A CA 1
ATOM 646 C C . ILE A 1 90 ? -2.718 -5.021 9.584 1.00 98.75 90 ILE A C 1
ATOM 648 O O . ILE A 1 90 ? -2.105 -5.127 10.646 1.00 98.75 90 ILE A O 1
ATOM 652 N N . VAL A 1 91 ? -2.247 -4.295 8.575 1.00 98.81 91 VAL A N 1
ATOM 653 C CA . VAL A 1 91 ? -0.986 -3.555 8.617 1.00 98.81 91 VAL A CA 1
ATOM 654 C C . VAL A 1 91 ? -1.265 -2.067 8.759 1.00 98.81 91 VAL A C 1
ATOM 656 O O . VAL A 1 91 ? -2.019 -1.476 7.984 1.00 98.81 91 VAL A O 1
ATOM 659 N N . VAL A 1 92 ? -0.608 -1.442 9.734 1.00 98.88 92 VAL A N 1
ATOM 660 C CA . VAL A 1 92 ? -0.729 -0.014 10.018 1.00 98.88 92 VAL A CA 1
ATOM 661 C C . VAL A 1 92 ? 0.640 0.654 9.957 1.00 98.88 92 VAL A C 1
ATOM 663 O O . VAL A 1 92 ? 1.598 0.223 10.605 1.00 98.88 92 VAL A O 1
ATOM 666 N N . THR A 1 93 ? 0.730 1.749 9.204 1.00 98.69 93 THR A N 1
ATOM 667 C CA . THR A 1 93 ? 1.933 2.588 9.111 1.00 98.69 93 THR A CA 1
ATOM 668 C C . THR A 1 93 ? 1.597 4.045 9.420 1.00 98.69 93 THR A C 1
ATOM 670 O O . THR A 1 93 ? 0.482 4.496 9.145 1.00 98.69 93 THR A O 1
ATOM 673 N N . PRO A 1 94 ? 2.521 4.825 10.001 1.00 98.25 94 PRO A N 1
ATOM 674 C CA . PRO A 1 94 ? 2.289 6.239 10.222 1.00 98.25 94 PRO A CA 1
ATOM 675 C C . PRO A 1 94 ? 2.543 7.022 8.929 1.00 98.25 94 PRO A C 1
ATOM 677 O O . PRO A 1 94 ? 3.359 6.637 8.086 1.00 98.25 94 PRO A O 1
ATOM 680 N N . ASP A 1 95 ? 1.872 8.157 8.797 1.00 96.06 95 ASP A N 1
ATOM 681 C CA . ASP A 1 95 ? 2.139 9.128 7.739 1.00 96.06 95 ASP A CA 1
ATOM 682 C C . ASP A 1 95 ? 3.224 10.143 8.163 1.00 96.06 95 ASP A C 1
ATOM 684 O O . ASP A 1 95 ? 3.945 9.948 9.149 1.00 96.06 95 ASP A O 1
ATOM 688 N N . GLN A 1 96 ? 3.378 11.221 7.394 1.00 94.19 96 GLN A N 1
ATOM 689 C CA . GLN A 1 96 ? 4.369 12.270 7.579 1.00 94.19 96 GLN A CA 1
ATOM 690 C C . GLN A 1 96 ? 4.467 12.754 9.037 1.00 94.19 96 GLN A C 1
ATOM 692 O O . GLN A 1 96 ? 3.478 13.060 9.701 1.00 94.19 96 GLN A O 1
ATOM 697 N N . GLY A 1 97 ? 5.705 12.852 9.524 1.00 95.44 97 GLY A N 1
ATOM 698 C CA . GLY A 1 97 ? 6.034 13.156 10.917 1.00 95.44 97 GLY A CA 1
ATOM 699 C C . GLY A 1 97 ? 6.286 11.905 11.762 1.00 95.44 97 GLY A C 1
ATOM 700 O O . GLY A 1 97 ? 6.968 12.002 12.783 1.00 95.44 97 GLY A O 1
ATOM 701 N N . GLY A 1 98 ? 5.799 10.736 11.335 1.00 96.88 98 GLY A N 1
ATOM 702 C CA . GLY A 1 98 ? 6.086 9.445 11.956 1.00 96.88 98 GLY A CA 1
ATOM 703 C C . GLY A 1 98 ? 7.344 8.784 11.391 1.00 96.88 98 GLY A C 1
ATOM 704 O O . GLY A 1 98 ? 7.760 9.063 10.265 1.00 96.88 98 GLY A O 1
ATOM 705 N N . GLY A 1 99 ? 7.969 7.904 12.178 1.00 96.50 99 GLY A N 1
ATOM 706 C CA . GLY A 1 99 ? 9.067 7.055 11.696 1.00 96.50 99 GLY A CA 1
ATOM 707 C C . GLY A 1 99 ? 8.590 5.992 10.699 1.00 96.50 99 GLY A C 1
ATOM 708 O O . GLY A 1 99 ? 7.388 5.796 10.567 1.00 96.50 99 GLY A O 1
ATOM 709 N N . PRO A 1 100 ? 9.479 5.250 10.019 1.00 96.44 100 PRO A N 1
ATOM 710 C CA . PRO A 1 100 ? 9.081 4.172 9.109 1.00 96.44 100 PRO A CA 1
ATOM 711 C C . PRO A 1 100 ? 8.680 2.897 9.870 1.00 96.44 100 PRO A C 1
ATOM 713 O O . PRO A 1 100 ? 9.159 1.807 9.568 1.00 96.44 100 PRO A O 1
ATOM 716 N N . VAL A 1 101 ? 7.861 3.037 10.912 1.00 97.94 101 VAL A N 1
ATOM 717 C CA . VAL A 1 101 ? 7.402 1.917 11.735 1.00 97.94 101 VAL A CA 1
ATOM 718 C C . VAL A 1 101 ? 6.259 1.213 11.016 1.00 97.94 101 VAL A C 1
ATOM 720 O O . VAL A 1 101 ? 5.331 1.860 10.539 1.00 97.94 101 VAL A O 1
ATOM 723 N N . VAL A 1 102 ? 6.320 -0.110 10.975 1.00 98.69 102 VAL A N 1
ATOM 724 C CA . VAL A 1 102 ? 5.219 -0.973 10.556 1.00 98.69 102 VAL A CA 1
ATOM 725 C C . VAL A 1 102 ? 4.716 -1.719 11.780 1.00 98.69 102 VAL A C 1
ATOM 727 O O . VAL A 1 102 ? 5.523 -2.219 12.568 1.00 98.69 102 VAL A O 1
ATOM 730 N N . VAL A 1 103 ? 3.397 -1.773 11.938 1.00 98.75 103 VAL A N 1
ATOM 731 C CA . VAL A 1 103 ? 2.716 -2.577 12.954 1.00 98.75 103 VAL A CA 1
ATOM 732 C C . VAL A 1 103 ? 1.766 -3.528 12.240 1.00 98.75 103 VAL A C 1
ATOM 734 O O . VAL A 1 103 ? 1.017 -3.089 11.370 1.00 98.75 103 VAL A O 1
ATOM 737 N N . VAL A 1 104 ? 1.809 -4.808 12.594 1.00 98.81 104 VAL A N 1
ATOM 738 C CA . VAL A 1 104 ? 0.910 -5.841 12.064 1.00 98.81 104 VAL A CA 1
ATOM 739 C C . VAL A 1 104 ? 0.036 -6.351 13.202 1.00 98.81 104 VAL A C 1
ATOM 741 O O . VAL A 1 104 ? 0.551 -6.625 14.289 1.00 98.81 104 VAL A O 1
ATOM 744 N N . TYR A 1 105 ? -1.261 -6.471 12.953 1.00 98.81 105 TYR A N 1
ATOM 745 C CA . TYR A 1 105 ? -2.265 -6.979 13.878 1.00 98.81 105 TYR A CA 1
ATOM 746 C C . TYR A 1 105 ? -2.942 -8.217 13.302 1.00 98.81 105 TYR A C 1
ATOM 748 O O . TYR A 1 105 ? -3.252 -8.240 12.114 1.00 98.81 105 TYR A O 1
ATOM 756 N N . ASP A 1 106 ? -3.199 -9.195 14.164 1.00 98.56 106 ASP A N 1
ATOM 757 C CA . ASP A 1 106 ? -3.870 -10.448 13.818 1.00 98.56 106 ASP A CA 1
ATOM 758 C C . ASP A 1 106 ? -5.311 -10.167 13.375 1.00 98.56 106 ASP A C 1
ATOM 760 O O . ASP A 1 106 ? -6.122 -9.635 14.147 1.00 98.56 106 ASP A O 1
ATOM 764 N N . GLY A 1 107 ? -5.616 -10.492 12.120 1.00 98.19 107 GLY A N 1
ATOM 765 C CA . GLY A 1 107 ? -6.912 -10.209 11.504 1.00 98.19 107 GLY A CA 1
ATOM 766 C C . GLY A 1 107 ? -8.059 -10.904 12.223 1.00 98.19 107 GLY A C 1
ATOM 767 O O . GLY A 1 107 ? -9.053 -10.274 12.587 1.00 98.19 107 GLY A O 1
ATOM 768 N N . ALA A 1 108 ? -7.884 -12.191 12.519 1.00 98.06 108 ALA A N 1
ATOM 769 C CA . ALA A 1 108 ? -8.898 -13.002 13.177 1.00 98.06 108 ALA A CA 1
ATOM 770 C C . ALA A 1 108 ? -9.216 -12.499 14.598 1.00 98.06 108 ALA A C 1
ATOM 772 O O . ALA A 1 108 ? -10.368 -12.560 15.039 1.00 98.06 108 ALA A O 1
ATOM 773 N N . ALA A 1 109 ? -8.222 -12.018 15.348 1.00 98.44 109 ALA A N 1
ATOM 774 C CA . ALA A 1 109 ? -8.411 -11.381 16.649 1.00 98.44 109 ALA A CA 1
ATOM 775 C C . ALA A 1 109 ? -9.195 -10.076 16.520 1.00 98.44 109 ALA A C 1
ATOM 777 O O . ALA A 1 109 ? -10.169 -9.880 17.251 1.00 98.44 109 ALA A O 1
ATOM 778 N N . VAL A 1 110 ? -8.845 -9.244 15.539 1.00 98.44 110 VAL A N 1
ATOM 779 C CA . VAL A 1 110 ? -9.580 -8.012 15.235 1.00 98.44 110 VAL A CA 1
ATOM 780 C C . VAL A 1 110 ? -11.038 -8.301 14.877 1.00 98.44 110 VAL A C 1
ATOM 782 O O . VAL A 1 110 ? -11.932 -7.643 15.414 1.00 98.44 110 VAL A O 1
ATOM 785 N N . GLY A 1 111 ? -11.303 -9.331 14.071 1.00 97.69 111 GLY A N 1
ATOM 786 C CA . GLY A 1 111 ? -12.656 -9.786 13.740 1.00 97.69 111 GLY A CA 1
ATOM 787 C C . GLY A 1 111 ? -13.500 -10.181 14.958 1.00 97.69 111 GLY A C 1
ATOM 788 O O . GLY A 1 111 ? -14.724 -10.068 14.936 1.00 97.69 111 GLY A O 1
ATOM 789 N N . ARG A 1 112 ? -12.858 -10.596 16.058 1.00 97.94 112 ARG A N 1
ATOM 790 C CA . ARG A 1 112 ? -13.508 -10.921 17.342 1.00 97.94 112 ARG A CA 1
ATOM 791 C C . ARG A 1 112 ? -13.597 -9.735 18.309 1.00 97.94 112 ARG A C 1
ATOM 793 O O . ARG A 1 112 ? -14.171 -9.887 19.388 1.00 97.94 112 ARG A O 1
ATOM 800 N N . GLY A 1 113 ? -13.074 -8.572 17.924 1.00 97.88 113 GLY A N 1
ATOM 801 C CA . GLY A 1 113 ? -13.055 -7.355 18.735 1.00 97.88 113 GLY A CA 1
ATOM 802 C C . GLY A 1 113 ? -11.809 -7.176 19.608 1.00 97.88 113 GLY A C 1
ATOM 803 O O . GLY A 1 113 ? -11.812 -6.308 20.482 1.00 97.88 113 GLY A O 1
ATOM 804 N N . ASP A 1 114 ? -10.754 -7.964 19.384 1.00 98.00 114 ASP A N 1
ATOM 805 C CA . ASP A 1 114 ? -9.495 -7.907 20.132 1.00 98.00 114 ASP A CA 1
ATOM 806 C C . ASP A 1 114 ? -8.384 -7.188 19.337 1.00 98.00 114 ASP A C 1
ATOM 808 O O . ASP A 1 114 ? -8.330 -7.245 18.114 1.00 98.00 114 ASP A O 1
ATOM 812 N N . GLU A 1 115 ? -7.446 -6.537 20.032 1.00 96.50 115 GLU A N 1
ATOM 813 C CA . GLU A 1 115 ? -6.233 -5.954 19.434 1.00 96.50 115 GLU A CA 1
ATOM 814 C C . GLU A 1 115 ? -5.020 -6.830 19.788 1.00 96.50 115 GLU A C 1
ATOM 816 O O . GLU A 1 115 ? -4.479 -6.744 20.893 1.00 96.50 115 GLU A O 1
ATOM 821 N N . VAL A 1 116 ? -4.580 -7.681 18.856 1.00 98.19 116 VAL A N 1
ATOM 822 C CA . VAL A 1 116 ? -3.403 -8.546 19.040 1.00 98.19 116 VAL A CA 1
ATOM 823 C C . VAL A 1 116 ? -2.324 -8.157 18.039 1.00 98.19 116 VAL A C 1
ATOM 825 O O . VAL A 1 116 ? -2.475 -8.365 16.841 1.00 98.19 116 VAL A O 1
ATOM 828 N N . GLN A 1 117 ? -1.227 -7.579 18.531 1.00 98.12 117 GLN A N 1
ATOM 829 C CA . GLN A 1 117 ? -0.081 -7.213 17.698 1.00 98.12 117 GLN A CA 1
ATOM 830 C C . GLN A 1 117 ? 0.762 -8.455 17.370 1.00 98.12 117 GLN A C 1
ATOM 832 O O . GLN A 1 117 ? 1.250 -9.126 18.280 1.00 98.12 117 GLN A O 1
ATOM 837 N N . VAL A 1 118 ? 0.979 -8.705 16.080 1.00 98.19 118 VAL A N 1
ATOM 838 C CA . VAL A 1 118 ? 1.826 -9.782 15.540 1.00 98.19 118 VAL A CA 1
ATOM 839 C C . VAL A 1 118 ? 3.279 -9.330 15.439 1.00 98.19 118 VAL A C 1
ATOM 841 O O . VAL A 1 118 ? 4.173 -10.030 15.901 1.00 98.19 118 VAL A O 1
ATOM 844 N N . ALA A 1 119 ? 3.520 -8.141 14.878 1.00 98.50 119 ALA A N 1
ATOM 845 C CA . ALA A 1 119 ? 4.871 -7.627 14.660 1.00 98.50 119 ALA A CA 1
ATOM 846 C C . ALA A 1 119 ? 4.942 -6.102 14.777 1.00 98.50 119 ALA A C 1
ATOM 848 O O . ALA A 1 119 ? 3.976 -5.392 14.480 1.00 98.50 119 ALA A O 1
ATOM 849 N N . ARG A 1 120 ? 6.114 -5.583 15.171 1.00 98.19 120 ARG A N 1
ATOM 850 C CA . ARG A 1 120 ? 6.410 -4.139 15.163 1.00 98.19 120 ARG A CA 1
ATOM 851 C C . ARG A 1 120 ? 7.883 -3.868 14.888 1.00 98.19 120 ARG A C 1
ATOM 853 O O . ARG A 1 120 ? 8.746 -4.182 15.702 1.00 98.19 120 ARG A O 1
ATOM 860 N N . PHE A 1 121 ? 8.183 -3.201 13.776 1.00 98.38 121 PHE A N 1
ATOM 861 C CA . PHE A 1 121 ? 9.567 -2.994 13.338 1.00 98.38 121 PHE A CA 1
ATOM 862 C C . PHE A 1 121 ? 9.732 -1.767 12.432 1.00 98.38 121 PHE A C 1
ATOM 864 O O . PHE A 1 121 ? 8.760 -1.125 12.043 1.00 98.38 121 PHE A O 1
ATOM 871 N N . LEU A 1 122 ? 10.980 -1.422 12.095 1.00 97.75 122 LEU A N 1
ATOM 872 C CA . LEU A 1 122 ? 11.283 -0.400 11.088 1.00 97.75 122 LEU A CA 1
ATOM 873 C C . LEU A 1 122 ? 11.220 -1.023 9.685 1.00 97.75 122 LEU A C 1
ATOM 875 O O . LEU A 1 122 ? 12.123 -1.770 9.304 1.00 97.75 122 LEU A O 1
ATOM 879 N N . GLY A 1 123 ? 10.170 -0.704 8.927 1.00 97.12 123 GLY A N 1
ATOM 880 C CA . GLY A 1 123 ? 9.957 -1.187 7.559 1.00 97.12 123 GLY A CA 1
ATOM 881 C C . GLY A 1 123 ? 10.872 -0.539 6.519 1.00 97.12 123 GLY A C 1
ATOM 882 O O . GLY A 1 123 ? 11.075 -1.090 5.448 1.00 97.12 123 GLY A O 1
ATOM 883 N N . ILE A 1 124 ? 11.471 0.607 6.848 1.00 96.31 124 ILE A N 1
ATOM 884 C CA . ILE A 1 124 ? 12.633 1.164 6.150 1.00 96.31 124 ILE A CA 1
ATOM 885 C C . ILE A 1 124 ? 13.733 1.307 7.193 1.00 96.31 124 ILE A C 1
ATOM 887 O O . ILE A 1 124 ? 13.515 1.914 8.243 1.00 96.31 124 ILE A O 1
ATOM 891 N N . ARG A 1 125 ? 14.922 0.758 6.922 1.00 91.19 125 ARG A N 1
ATOM 892 C CA . ARG A 1 125 ? 16.049 0.760 7.874 1.00 91.19 125 ARG A CA 1
ATOM 893 C C . ARG A 1 125 ? 16.727 2.128 7.960 1.00 91.19 125 ARG A C 1
ATOM 895 O O . ARG A 1 125 ? 17.845 2.311 7.481 1.00 91.19 125 ARG A O 1
ATOM 902 N N . ASP A 1 126 ? 16.020 3.078 8.553 1.00 93.62 126 ASP A N 1
ATOM 903 C CA . ASP A 1 126 ? 16.483 4.417 8.892 1.00 93.62 126 ASP A CA 1
ATOM 904 C C . ASP A 1 126 ? 15.703 4.907 10.133 1.00 93.62 126 ASP A C 1
ATOM 906 O O . ASP A 1 126 ? 14.541 5.306 10.016 1.00 93.62 126 ASP A O 1
ATOM 910 N N . PRO A 1 127 ? 16.293 4.836 11.341 1.00 93.94 127 PRO A N 1
ATOM 911 C CA . PRO A 1 127 ? 15.607 5.204 12.578 1.00 93.94 127 PRO A CA 1
ATOM 912 C C . PRO A 1 127 ? 15.368 6.714 12.725 1.00 93.94 127 PRO A C 1
ATOM 914 O O . PRO A 1 127 ? 14.550 7.110 13.559 1.00 93.94 127 PRO A O 1
ATOM 917 N N . ASP A 1 128 ? 16.037 7.557 11.933 1.00 95.69 128 ASP A N 1
ATOM 918 C CA . ASP A 1 128 ? 15.911 9.020 11.976 1.00 95.69 128 ASP A CA 1
ATOM 919 C C . ASP A 1 128 ? 14.951 9.552 10.906 1.00 95.69 128 ASP A C 1
ATOM 921 O O . ASP A 1 128 ? 14.465 10.682 11.000 1.00 95.69 128 ASP A O 1
ATOM 925 N N . PHE A 1 129 ? 14.603 8.728 9.918 1.00 96.25 129 PHE A N 1
ATOM 926 C CA . PHE A 1 129 ? 13.614 9.067 8.907 1.00 96.25 129 PHE A CA 1
ATOM 927 C C . PHE A 1 129 ? 12.234 9.331 9.531 1.00 96.25 129 PHE A C 1
ATOM 929 O O . PHE A 1 129 ? 11.768 8.583 10.389 1.00 96.25 129 PHE A O 1
ATOM 936 N N . ARG A 1 130 ? 11.571 10.420 9.120 1.00 96.81 130 ARG A N 1
ATOM 937 C CA . ARG A 1 130 ? 10.256 10.855 9.643 1.00 96.81 130 ARG A CA 1
ATOM 938 C C . ARG A 1 130 ? 9.213 11.108 8.549 1.00 96.81 130 ARG A C 1
ATOM 940 O O . ARG A 1 130 ? 8.301 11.917 8.711 1.00 96.81 130 ARG A O 1
ATOM 947 N N . GLY A 1 131 ? 9.377 10.461 7.400 1.00 96.50 131 GLY A N 1
ATOM 948 C CA . GLY A 1 131 ? 8.450 10.597 6.277 1.00 96.50 131 GLY A CA 1
ATOM 949 C C . GLY A 1 131 ? 7.237 9.680 6.332 1.00 96.50 131 GLY A C 1
ATOM 950 O O . GLY A 1 131 ? 6.428 9.732 5.409 1.00 96.50 131 GLY A O 1
ATOM 951 N N . GLY A 1 132 ? 7.126 8.841 7.365 1.00 97.44 132 GLY A N 1
ATOM 952 C CA . GLY A 1 132 ? 6.169 7.745 7.408 1.00 97.44 132 GLY A CA 1
ATOM 953 C C . GLY A 1 132 ? 6.471 6.648 6.384 1.00 97.44 132 GLY A C 1
ATOM 954 O O . GLY A 1 132 ? 7.534 6.616 5.751 1.00 97.44 132 GLY A O 1
ATOM 955 N N . ALA A 1 133 ? 5.516 5.745 6.212 1.00 97.62 133 ALA A N 1
ATOM 956 C CA . ALA A 1 133 ? 5.589 4.663 5.240 1.00 97.62 133 ALA A CA 1
ATOM 957 C C . ALA A 1 133 ? 4.204 4.339 4.672 1.00 97.62 133 ALA A C 1
ATOM 959 O O . ALA A 1 133 ? 3.179 4.655 5.274 1.00 97.62 133 ALA A O 1
ATOM 960 N N . ARG A 1 134 ? 4.186 3.678 3.519 1.00 97.12 134 ARG A N 1
ATOM 961 C CA . ARG A 1 134 ? 3.008 3.020 2.941 1.00 97.12 134 ARG A CA 1
ATOM 962 C C . ARG A 1 134 ? 3.306 1.538 2.810 1.00 97.12 134 ARG A C 1
ATOM 964 O O . ARG A 1 134 ? 4.469 1.181 2.626 1.00 97.12 134 ARG A O 1
ATOM 971 N N . ALA A 1 135 ? 2.281 0.706 2.898 1.00 98.06 135 ALA A N 1
ATOM 972 C CA . ALA A 1 135 ? 2.436 -0.735 2.826 1.00 98.06 135 ALA A CA 1
ATOM 973 C C . ALA A 1 135 ? 1.441 -1.359 1.848 1.00 98.06 135 ALA A C 1
ATOM 975 O O . ALA A 1 135 ? 0.388 -0.782 1.583 1.00 98.06 135 ALA A O 1
ATOM 976 N N . ALA A 1 136 ? 1.799 -2.534 1.348 1.00 98.31 136 ALA A N 1
ATOM 977 C CA . ALA A 1 136 ? 0.937 -3.436 0.602 1.00 98.31 136 ALA A CA 1
ATOM 978 C C . ALA A 1 136 ? 1.247 -4.875 1.021 1.00 98.31 136 ALA A C 1
ATOM 980 O O . ALA A 1 136 ? 2.371 -5.158 1.447 1.00 98.31 136 ALA A O 1
ATOM 981 N N . VAL A 1 137 ? 0.264 -5.762 0.895 1.00 98.44 137 VAL A N 1
ATOM 982 C CA . VAL A 1 137 ? 0.376 -7.162 1.311 1.00 98.44 137 VAL A CA 1
ATOM 983 C C . VAL A 1 137 ? -0.085 -8.070 0.176 1.00 98.44 137 VAL A C 1
ATOM 985 O O . VAL A 1 137 ? -1.127 -7.819 -0.426 1.00 98.44 137 VAL A O 1
ATOM 988 N N . GLY A 1 138 ? 0.694 -9.103 -0.131 1.00 97.69 138 GLY A N 1
ATOM 989 C CA . GLY A 1 138 ? 0.368 -10.105 -1.146 1.00 97.69 138 GLY A CA 1
ATOM 990 C C . GLY A 1 138 ? 1.543 -11.038 -1.411 1.00 97.69 138 GLY A C 1
ATOM 991 O O . GLY A 1 138 ? 2.689 -10.657 -1.197 1.00 97.69 138 GLY A O 1
ATOM 992 N N . ASP A 1 139 ? 1.267 -12.262 -1.854 1.00 97.94 139 ASP A N 1
ATOM 993 C CA . ASP A 1 139 ? 2.300 -13.266 -2.139 1.00 97.94 139 ASP A CA 1
ATOM 994 C C . ASP A 1 139 ? 3.090 -12.868 -3.394 1.00 97.94 139 ASP A C 1
ATOM 996 O O . ASP A 1 139 ? 2.608 -13.045 -4.513 1.00 97.94 139 ASP A O 1
ATOM 1000 N N . VAL A 1 140 ? 4.286 -12.294 -3.228 1.00 98.25 140 VAL A N 1
ATOM 1001 C CA . VAL A 1 140 ? 5.130 -11.870 -4.360 1.00 98.25 140 VAL A CA 1
ATOM 1002 C C . VAL A 1 140 ? 6.205 -12.895 -4.690 1.00 98.25 140 VAL A C 1
ATOM 1004 O O . VAL A 1 140 ? 6.897 -12.742 -5.700 1.00 98.25 140 VAL A O 1
ATOM 1007 N N . ASN A 1 141 ? 6.391 -13.908 -3.849 1.00 97.38 141 ASN A N 1
ATOM 1008 C CA . ASN A 1 141 ? 7.444 -14.903 -3.998 1.00 97.38 141 ASN A CA 1
ATOM 1009 C C . ASN A 1 141 ? 6.914 -16.274 -4.484 1.00 97.38 141 ASN A C 1
ATOM 1011 O O . ASN A 1 141 ? 7.700 -17.095 -4.966 1.00 97.38 141 ASN A O 1
ATOM 1015 N N . GLY A 1 142 ? 5.594 -16.470 -4.461 1.00 96.88 142 GLY A N 1
ATOM 1016 C CA . GLY A 1 142 ? 4.875 -17.652 -4.922 1.00 96.88 142 GLY A CA 1
ATOM 1017 C C . GLY A 1 142 ? 4.860 -18.816 -3.929 1.00 96.88 142 GLY A C 1
ATOM 1018 O O . GLY A 1 142 ? 4.703 -19.961 -4.364 1.00 96.88 142 GLY A O 1
ATOM 1019 N N . ASP A 1 143 ? 5.082 -18.577 -2.634 1.00 95.88 143 ASP A N 1
ATOM 1020 C CA . ASP A 1 143 ? 5.065 -19.613 -1.590 1.00 95.88 143 ASP A CA 1
ATOM 1021 C C . ASP A 1 143 ? 3.672 -19.863 -0.985 1.00 95.88 143 ASP A C 1
ATOM 1023 O O . ASP A 1 143 ? 3.498 -20.818 -0.219 1.00 95.88 143 ASP A O 1
ATOM 1027 N N . GLY A 1 144 ? 2.671 -19.076 -1.388 1.00 94.38 144 GLY A N 1
ATOM 1028 C CA . GLY A 1 144 ? 1.296 -19.152 -0.911 1.00 94.38 144 GLY A CA 1
ATOM 1029 C C . GLY A 1 144 ? 1.032 -18.393 0.390 1.00 94.38 144 GLY A C 1
ATOM 1030 O O . GLY A 1 144 ? -0.078 -18.501 0.909 1.00 94.38 144 GLY A O 1
ATOM 1031 N N . ILE A 1 145 ? 2.006 -17.651 0.922 1.00 95.38 145 ILE A N 1
ATOM 1032 C CA . ILE A 1 145 ? 1.874 -16.793 2.104 1.00 95.38 145 ILE A CA 1
ATOM 1033 C C . ILE A 1 145 ? 2.064 -15.341 1.665 1.00 95.38 145 ILE A C 1
ATOM 1035 O O . ILE A 1 145 ? 2.920 -15.024 0.843 1.00 95.38 145 ILE A O 1
ATOM 1039 N N . ALA A 1 146 ? 1.241 -14.426 2.181 1.00 97.75 146 ALA A N 1
ATOM 1040 C CA . ALA A 1 146 ? 1.336 -13.043 1.745 1.00 97.75 146 ALA A CA 1
ATOM 1041 C C . ALA A 1 146 ? 2.600 -12.364 2.298 1.00 97.75 146 ALA A C 1
ATOM 1043 O O . ALA A 1 146 ? 2.848 -12.346 3.503 1.00 97.75 146 ALA A O 1
ATOM 1044 N N . ASP A 1 147 ? 3.369 -11.735 1.414 1.00 98.69 147 ASP A N 1
ATOM 1045 C CA . ASP A 1 147 ? 4.537 -10.933 1.762 1.00 98.69 147 ASP A CA 1
ATOM 1046 C C . ASP A 1 147 ? 4.148 -9.480 2.058 1.00 98.69 147 ASP A C 1
ATOM 1048 O O . ASP A 1 147 ? 3.100 -8.987 1.635 1.00 98.69 147 ASP A O 1
ATOM 1052 N N . LEU A 1 148 ? 5.031 -8.753 2.746 1.00 98.81 148 LEU A N 1
ATOM 1053 C CA . LEU A 1 148 ? 4.823 -7.351 3.107 1.00 98.81 148 LEU A CA 1
ATOM 1054 C C . LEU A 1 148 ? 5.773 -6.431 2.334 1.00 98.81 148 LEU A C 1
ATOM 1056 O O . LEU A 1 148 ? 6.996 -6.491 2.474 1.00 98.81 148 LEU A O 1
ATOM 1060 N N . ILE A 1 149 ? 5.207 -5.500 1.573 1.00 98.75 149 ILE A N 1
ATOM 1061 C CA . ILE A 1 149 ? 5.945 -4.508 0.799 1.00 98.75 149 ILE A CA 1
ATOM 1062 C C . ILE A 1 149 ? 5.798 -3.161 1.493 1.00 98.75 149 ILE A C 1
ATOM 1064 O O . ILE A 1 149 ? 4.687 -2.706 1.746 1.00 98.75 149 ILE A O 1
ATOM 1068 N N . VAL A 1 150 ? 6.914 -2.493 1.776 1.00 98.69 150 VAL A N 1
ATOM 1069 C CA . VAL A 1 150 ? 6.946 -1.197 2.460 1.00 98.69 150 VAL A CA 1
ATOM 1070 C C . VAL A 1 150 ? 7.610 -0.165 1.563 1.00 98.69 150 VAL A C 1
ATOM 1072 O O . VAL A 1 150 ? 8.755 -0.333 1.151 1.00 98.69 150 VAL A O 1
ATOM 1075 N N . SER A 1 151 ? 6.914 0.933 1.286 1.00 98.25 151 SER A N 1
ATOM 1076 C CA . SER A 1 151 ? 7.448 2.088 0.568 1.00 98.25 151 SER A CA 1
ATOM 1077 C C . SER A 1 151 ? 7.663 3.266 1.511 1.00 98.25 151 SER A C 1
ATOM 1079 O O . SER A 1 151 ? 6.807 3.595 2.337 1.00 98.25 151 SER A O 1
ATOM 1081 N N . ALA A 1 152 ? 8.809 3.931 1.379 1.00 98.00 152 ALA A N 1
ATOM 1082 C CA . ALA A 1 152 ? 9.094 5.142 2.128 1.00 98.00 152 ALA A CA 1
ATOM 1083 C C . ALA A 1 152 ? 8.162 6.291 1.704 1.00 98.00 152 ALA A C 1
ATOM 1085 O O . ALA A 1 152 ? 7.879 6.496 0.520 1.00 98.00 152 ALA A O 1
ATOM 1086 N N . GLY A 1 153 ? 7.712 7.080 2.680 1.00 96.12 153 GLY A N 1
ATOM 1087 C CA . GLY A 1 153 ? 6.981 8.315 2.418 1.00 96.12 153 GLY A CA 1
ATOM 1088 C C . GLY A 1 153 ? 7.882 9.486 1.999 1.00 96.12 153 GLY A C 1
ATOM 1089 O O . GLY A 1 153 ? 9.015 9.326 1.531 1.00 96.12 153 GLY A O 1
ATOM 1090 N N . VAL A 1 154 ? 7.370 10.705 2.176 1.00 93.56 154 VAL A N 1
ATOM 1091 C CA . VAL A 1 154 ? 8.061 11.943 1.777 1.00 93.56 154 VAL A CA 1
ATOM 1092 C C . VAL A 1 154 ? 9.383 12.096 2.540 1.00 93.56 154 VAL A C 1
ATOM 1094 O O . VAL A 1 154 ? 9.443 11.968 3.754 1.00 93.56 154 VAL A O 1
ATOM 1097 N N . GLY A 1 155 ? 10.463 12.396 1.827 1.00 93.94 155 GLY A N 1
ATOM 1098 C CA . GLY A 1 155 ? 11.833 12.525 2.326 1.00 93.94 155 GLY A CA 1
ATOM 1099 C C . GLY A 1 155 ? 12.690 11.267 2.149 1.00 93.94 155 GLY A C 1
ATOM 1100 O O . GLY A 1 155 ? 13.908 11.394 2.050 1.00 93.94 155 GLY A O 1
ATOM 1101 N N . GLY A 1 156 ? 12.087 10.077 2.038 1.00 92.19 156 GLY A N 1
ATOM 1102 C CA . GLY A 1 156 ? 12.814 8.796 1.980 1.00 92.19 156 GLY A CA 1
ATOM 1103 C C . GLY A 1 156 ? 13.264 8.383 0.575 1.00 92.19 156 GLY A C 1
ATOM 1104 O O . GLY A 1 156 ? 13.961 7.385 0.409 1.00 92.19 156 GLY A O 1
ATOM 1105 N N . GLY A 1 157 ? 12.864 9.163 -0.436 1.00 94.12 157 GLY A N 1
ATOM 1106 C CA . GLY A 1 157 ? 12.937 8.766 -1.843 1.00 94.12 157 GLY A CA 1
ATOM 1107 C C . GLY A 1 157 ? 11.951 7.646 -2.180 1.00 94.12 157 GLY A C 1
ATOM 1108 O O . GLY A 1 157 ? 11.268 7.152 -1.288 1.00 94.12 157 GLY A O 1
ATOM 1109 N N . PRO A 1 158 ? 11.840 7.242 -3.455 1.00 96.94 158 PRO A N 1
ATOM 1110 C CA . PRO A 1 158 ? 10.976 6.139 -3.878 1.00 96.94 158 PRO A CA 1
ATOM 1111 C C . PRO A 1 158 ? 11.593 4.780 -3.486 1.00 96.94 158 PRO A C 1
ATOM 1113 O O . PRO A 1 158 ? 11.736 3.896 -4.323 1.00 96.94 158 PRO A O 1
ATOM 1116 N N . ARG A 1 159 ? 12.051 4.652 -2.233 1.00 97.56 159 ARG A N 1
ATOM 1117 C CA . ARG A 1 159 ? 12.701 3.465 -1.668 1.00 97.56 159 ARG A CA 1
ATOM 1118 C C . ARG A 1 159 ? 11.639 2.460 -1.242 1.00 97.56 159 ARG A C 1
ATOM 1120 O O . ARG A 1 159 ? 10.655 2.844 -0.607 1.00 97.56 159 ARG A O 1
ATOM 1127 N N . VAL A 1 160 ? 11.866 1.194 -1.564 1.00 98.12 160 VAL A N 1
ATOM 1128 C CA . VAL A 1 160 ? 10.979 0.076 -1.241 1.00 98.12 160 VAL A CA 1
ATOM 1129 C C . VAL A 1 160 ? 11.771 -1.053 -0.593 1.00 98.12 160 VAL A C 1
ATOM 1131 O O . VAL A 1 160 ? 12.901 -1.333 -0.992 1.00 98.12 160 VAL A O 1
ATOM 1134 N N . SER A 1 161 ? 11.152 -1.691 0.393 1.00 98.12 161 SER A N 1
ATOM 1135 C CA . SER A 1 161 ? 11.599 -2.910 1.060 1.00 98.12 161 SER A CA 1
ATOM 1136 C C . SER A 1 161 ? 10.535 -3.990 0.881 1.00 98.12 161 SER A C 1
ATOM 1138 O O . SER A 1 161 ? 9.346 -3.701 0.986 1.00 98.12 161 SER A O 1
ATOM 1140 N N . ILE A 1 162 ? 10.954 -5.231 0.638 1.00 98.38 162 ILE A N 1
ATOM 1141 C CA . ILE A 1 162 ? 10.056 -6.393 0.547 1.00 98.38 162 ILE A CA 1
ATOM 1142 C C . ILE A 1 162 ? 10.434 -7.355 1.666 1.00 98.38 162 ILE A C 1
ATOM 1144 O O . ILE A 1 162 ? 11.615 -7.692 1.782 1.00 98.38 162 ILE A O 1
ATOM 1148 N N . TYR A 1 163 ? 9.468 -7.760 2.482 1.00 98.62 163 TYR A N 1
ATOM 1149 C CA . TYR A 1 163 ? 9.629 -8.650 3.626 1.00 98.62 163 TYR A CA 1
ATOM 1150 C C . TYR A 1 163 ? 8.887 -9.963 3.409 1.00 98.62 163 TYR A C 1
ATOM 1152 O O . TYR A 1 163 ? 7.737 -9.949 2.986 1.00 98.62 163 TYR A O 1
ATOM 1160 N N . ASP A 1 164 ? 9.554 -11.059 3.760 1.00 98.31 164 ASP A N 1
ATOM 1161 C CA . ASP A 1 164 ? 8.998 -12.412 3.765 1.00 98.31 164 ASP A CA 1
ATOM 1162 C C . ASP A 1 164 ? 7.894 -12.513 4.827 1.00 98.31 164 ASP A C 1
ATOM 1164 O O . ASP A 1 164 ? 8.171 -12.322 6.025 1.00 98.31 164 ASP A O 1
ATOM 1168 N N . GLY A 1 165 ? 6.670 -12.817 4.391 1.00 98.06 165 GLY A N 1
ATOM 1169 C CA . GLY A 1 165 ? 5.484 -12.921 5.246 1.00 98.06 165 GLY A CA 1
ATOM 1170 C C . GLY A 1 165 ? 5.670 -13.856 6.438 1.00 98.06 165 GLY A C 1
ATOM 1171 O O . GLY A 1 165 ? 5.379 -13.487 7.578 1.00 98.06 165 GLY A O 1
ATOM 1172 N N . THR A 1 166 ? 6.303 -15.012 6.225 1.00 97.31 166 THR A N 1
ATOM 1173 C CA . THR A 1 166 ? 6.535 -16.027 7.269 1.00 97.31 166 THR A CA 1
ATOM 1174 C C . THR A 1 166 ? 7.398 -15.499 8.416 1.00 97.31 166 THR A C 1
ATOM 1176 O O . THR A 1 166 ? 7.233 -15.844 9.594 1.00 97.31 166 THR A O 1
ATOM 1179 N N . THR A 1 167 ? 8.336 -14.614 8.085 1.00 98.38 167 THR A N 1
ATOM 1180 C CA . THR A 1 167 ? 9.239 -14.005 9.062 1.00 98.38 167 THR A CA 1
ATOM 1181 C C . THR A 1 167 ? 8.600 -12.813 9.763 1.00 98.38 167 THR A C 1
ATOM 1183 O O . THR A 1 167 ? 8.906 -12.562 10.928 1.00 98.38 167 THR A O 1
ATOM 1186 N N . VAL A 1 168 ? 7.683 -12.107 9.094 1.00 98.56 168 VAL A N 1
ATOM 1187 C CA . VAL A 1 168 ? 6.860 -11.059 9.712 1.00 98.56 168 VAL A CA 1
ATOM 1188 C C . VAL A 1 168 ? 5.896 -11.685 10.720 1.00 98.56 168 VAL A C 1
ATOM 1190 O O . VAL A 1 168 ? 5.857 -11.232 11.860 1.00 98.56 168 VAL A O 1
ATOM 1193 N N . ALA A 1 169 ? 5.213 -12.774 10.356 1.00 97.50 169 ALA A N 1
ATOM 1194 C CA . ALA A 1 169 ? 4.272 -13.493 11.222 1.00 97.50 169 ALA A CA 1
ATOM 1195 C C . ALA A 1 169 ? 4.898 -14.024 12.526 1.00 97.50 169 ALA A C 1
ATOM 1197 O O . ALA A 1 169 ? 4.205 -14.259 13.513 1.00 97.50 169 ALA A O 1
ATOM 1198 N N . SER A 1 170 ? 6.221 -14.209 12.547 1.00 96.94 170 SER A N 1
ATOM 1199 C CA . SER A 1 170 ? 6.982 -14.667 13.717 1.00 96.94 170 SER A CA 1
ATOM 1200 C C . SER A 1 170 ? 7.760 -13.552 14.433 1.00 96.94 170 SER A C 1
ATOM 1202 O O . SER A 1 170 ? 8.639 -13.853 15.241 1.00 96.94 170 SER A O 1
ATOM 1204 N N . ASP A 1 171 ? 7.470 -12.280 14.128 1.00 97.06 171 ASP A N 1
ATOM 1205 C CA . ASP A 1 171 ? 8.162 -11.084 14.644 1.00 97.06 171 ASP A CA 1
ATOM 1206 C C . ASP A 1 171 ? 9.693 -11.136 14.453 1.00 97.06 171 ASP A C 1
ATOM 1208 O O . ASP A 1 171 ? 10.489 -10.642 15.254 1.00 97.06 171 ASP A O 1
ATOM 1212 N N . THR A 1 172 ? 10.142 -11.757 13.359 1.00 97.81 172 THR A N 1
ATOM 1213 C CA . THR A 1 172 ? 11.556 -11.814 12.957 1.00 97.81 172 THR A CA 1
ATOM 1214 C C . THR A 1 172 ? 11.771 -11.337 11.517 1.00 97.81 172 THR A C 1
ATOM 1216 O O . THR A 1 172 ? 12.470 -12.006 10.754 1.00 97.81 172 THR A O 1
ATOM 1219 N N . PRO A 1 173 ? 11.226 -10.167 11.130 1.00 97.94 173 PRO A N 1
ATOM 1220 C CA . PRO A 1 173 ? 11.082 -9.742 9.739 1.00 97.94 173 PRO A CA 1
ATOM 1221 C C . PRO A 1 173 ? 12.407 -9.763 8.969 1.00 97.94 173 PRO A C 1
ATOM 1223 O O . PRO A 1 173 ? 13.404 -9.146 9.368 1.00 97.94 173 PRO A O 1
ATOM 1226 N N . ARG A 1 174 ? 12.411 -10.444 7.821 1.00 97.31 174 ARG A N 1
ATOM 1227 C CA . ARG A 1 174 ? 13.546 -10.531 6.897 1.00 97.31 174 ARG A CA 1
ATOM 1228 C C . ARG A 1 174 ? 13.151 -10.029 5.531 1.00 97.31 174 ARG A C 1
ATOM 1230 O O . ARG A 1 174 ? 12.071 -10.313 5.035 1.00 97.31 174 ARG A O 1
ATOM 1237 N N . ASN A 1 175 ? 14.070 -9.299 4.918 1.00 97.19 175 ASN A N 1
ATOM 1238 C CA . ASN A 1 175 ? 13.876 -8.841 3.561 1.00 97.19 175 ASN A CA 1
ATOM 1239 C C . ASN A 1 175 ? 14.113 -9.983 2.566 1.00 97.19 175 ASN A C 1
ATOM 1241 O O . ASN A 1 175 ? 15.114 -10.691 2.695 1.00 97.19 175 ASN A O 1
ATOM 1245 N N . LEU A 1 176 ? 13.253 -10.099 1.554 1.00 97.31 176 LEU A N 1
ATOM 1246 C CA . LEU A 1 176 ? 13.456 -11.023 0.434 1.00 97.31 176 LEU A CA 1
ATOM 1247 C C . LEU A 1 176 ? 14.601 -10.558 -0.480 1.00 97.31 176 LEU A C 1
ATOM 1249 O O . LEU A 1 176 ? 15.377 -11.362 -0.992 1.00 97.31 176 LEU A O 1
ATOM 1253 N N . VAL A 1 177 ? 14.750 -9.240 -0.631 1.00 96.56 177 VAL A N 1
ATOM 1254 C CA . VAL A 1 177 ? 15.859 -8.572 -1.327 1.00 96.56 177 VAL A CA 1
ATOM 1255 C C . VAL A 1 177 ? 16.239 -7.283 -0.590 1.00 96.56 177 VAL A C 1
ATOM 1257 O O . VAL A 1 177 ? 15.396 -6.715 0.105 1.00 96.56 177 VAL A O 1
ATOM 1260 N N . PRO A 1 178 ? 17.484 -6.786 -0.713 1.00 95.38 178 PRO A N 1
ATOM 1261 C CA . PRO A 1 178 ? 17.839 -5.450 -0.245 1.00 95.38 178 PRO A CA 1
ATOM 1262 C C . PRO A 1 178 ? 16.923 -4.368 -0.820 1.00 95.38 178 PRO A C 1
ATOM 1264 O O . PRO A 1 178 ? 16.414 -4.501 -1.931 1.00 95.38 178 PRO A O 1
ATOM 1267 N N . ASP A 1 179 ? 16.772 -3.277 -0.076 1.00 95.69 179 ASP A N 1
ATOM 1268 C CA . ASP A 1 179 ? 15.966 -2.140 -0.504 1.00 95.69 179 ASP A CA 1
ATOM 1269 C C . ASP A 1 179 ? 16.450 -1.556 -1.837 1.00 95.69 179 ASP A C 1
ATOM 1271 O O . ASP A 1 179 ? 17.653 -1.467 -2.099 1.00 95.69 179 ASP A O 1
ATOM 1275 N N . PHE A 1 180 ? 15.509 -1.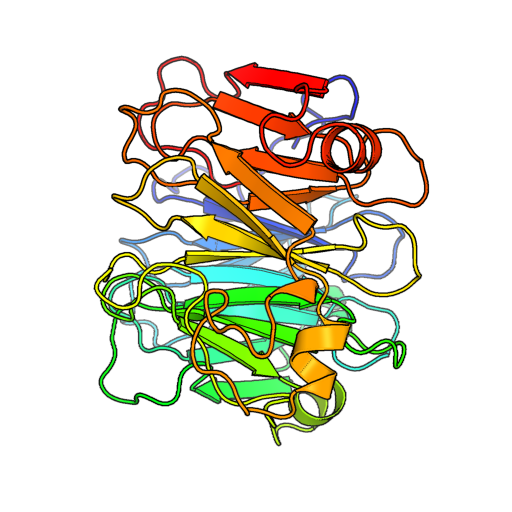072 -2.640 1.00 96.94 180 PHE A N 1
ATOM 1276 C CA . PHE A 1 180 ? 15.777 -0.512 -3.962 1.00 96.94 180 PHE A CA 1
ATOM 1277 C C . PHE A 1 180 ? 14.884 0.697 -4.249 1.00 96.94 180 PHE A C 1
ATOM 1279 O O . PHE A 1 180 ? 13.891 0.937 -3.561 1.00 96.94 180 PHE A O 1
ATOM 1286 N N . PHE A 1 181 ? 15.247 1.481 -5.263 1.00 97.75 181 PHE A N 1
ATOM 1287 C CA . PHE A 1 181 ? 14.446 2.607 -5.737 1.00 97.75 181 PHE A CA 1
ATOM 1288 C C . PHE A 1 181 ? 13.545 2.201 -6.911 1.00 97.75 181 PHE A C 1
ATOM 1290 O O . PHE A 1 181 ? 14.009 1.601 -7.879 1.00 97.75 181 PHE A O 1
ATOM 1297 N N . VAL A 1 182 ? 12.257 2.545 -6.845 1.00 97.88 182 VAL A N 1
ATOM 1298 C CA . VAL A 1 182 ? 11.283 2.216 -7.910 1.00 97.88 182 VAL A CA 1
ATOM 1299 C C . VAL A 1 182 ? 11.193 3.280 -9.005 1.00 97.88 182 VAL A C 1
ATOM 1301 O O . VAL A 1 182 ? 10.817 2.986 -10.139 1.00 97.88 182 VAL A O 1
ATOM 1304 N N . PHE A 1 183 ? 11.607 4.501 -8.674 1.00 97.12 183 PHE A N 1
ATOM 1305 C CA . PHE A 1 183 ? 11.780 5.630 -9.587 1.00 97.12 183 PHE A CA 1
ATOM 1306 C C . PHE A 1 183 ? 13.169 6.246 -9.377 1.00 97.12 183 PHE A C 1
ATOM 1308 O O . PHE A 1 183 ? 13.991 5.715 -8.628 1.00 97.12 183 PHE A O 1
ATOM 1315 N N . GLU A 1 184 ? 13.438 7.389 -10.001 1.00 95.69 184 GLU A N 1
ATOM 1316 C CA . GLU A 1 184 ? 14.741 8.041 -9.957 1.00 95.69 184 GLU A CA 1
ATOM 1317 C C . GLU A 1 184 ? 15.186 8.307 -8.503 1.00 95.69 184 GLU A C 1
ATOM 1319 O O . GLU A 1 184 ? 14.498 8.966 -7.719 1.00 95.69 184 GLU A O 1
ATOM 1324 N N . SER A 1 185 ? 16.377 7.827 -8.131 1.00 93.81 185 SER A N 1
ATOM 1325 C CA . SER A 1 185 ? 16.883 7.865 -6.745 1.00 93.81 185 SER A CA 1
ATOM 1326 C C . SER A 1 185 ? 17.170 9.274 -6.208 1.00 93.81 185 SER A C 1
ATOM 1328 O O . SER A 1 185 ? 17.391 9.465 -5.009 1.00 93.81 185 SER A O 1
ATOM 1330 N N . SER A 1 186 ? 17.164 10.288 -7.075 1.00 94.44 186 SER A N 1
ATOM 1331 C CA . SER A 1 186 ? 17.254 11.702 -6.700 1.00 94.44 186 SER A CA 1
ATOM 1332 C C . SER A 1 186 ? 15.928 12.267 -6.180 1.00 94.44 186 SER A C 1
ATOM 1334 O O . SER A 1 186 ? 15.935 13.288 -5.490 1.00 94.44 186 SER A O 1
ATOM 1336 N N . LEU A 1 187 ? 14.799 11.605 -6.449 1.00 95.31 187 LEU A N 1
ATOM 1337 C CA . LEU A 1 187 ? 13.491 12.010 -5.946 1.00 95.31 187 LEU A CA 1
ATOM 1338 C C . LEU A 1 187 ? 13.406 11.823 -4.432 1.00 95.31 187 LEU A C 1
ATOM 1340 O O . LEU A 1 187 ? 14.068 10.970 -3.840 1.00 95.31 187 LEU A O 1
ATOM 1344 N N . ARG A 1 188 ? 12.570 12.632 -3.783 1.00 95.00 188 ARG A N 1
ATOM 1345 C CA . ARG A 1 188 ? 12.344 12.597 -2.328 1.00 95.00 188 ARG A CA 1
ATOM 1346 C C . ARG A 1 188 ? 10.866 12.522 -1.977 1.00 95.00 188 ARG A C 1
ATOM 1348 O O . ARG A 1 188 ? 10.490 12.780 -0.848 1.00 95.00 188 ARG A O 1
ATOM 1355 N N . ASN A 1 189 ? 10.028 12.140 -2.926 1.00 92.88 189 ASN A N 1
ATOM 1356 C CA . ASN A 1 189 ? 8.580 12.243 -2.778 1.00 92.88 189 ASN A CA 1
ATOM 1357 C C . ASN A 1 189 ? 7.943 10.949 -2.245 1.00 92.88 189 ASN A C 1
ATOM 1359 O O . ASN A 1 189 ? 6.736 10.899 -2.031 1.00 92.88 189 ASN A O 1
ATOM 1363 N N . GLY A 1 190 ? 8.752 9.911 -2.011 1.00 96.00 190 GLY A N 1
ATOM 1364 C CA . GLY A 1 190 ? 8.251 8.569 -1.738 1.00 96.00 190 GLY A CA 1
ATOM 1365 C C . GLY A 1 190 ? 7.652 7.919 -2.984 1.00 96.00 190 GLY A C 1
ATOM 1366 O O . GLY A 1 190 ? 7.772 8.440 -4.098 1.00 96.00 190 GLY A O 1
ATOM 1367 N N . ALA A 1 191 ? 6.979 6.793 -2.780 1.00 97.31 191 ALA A N 1
ATOM 1368 C CA . ALA A 1 191 ? 6.092 6.189 -3.764 1.00 97.31 191 ALA A CA 1
ATOM 1369 C C . ALA A 1 191 ? 4.793 5.717 -3.089 1.00 97.31 191 ALA A C 1
ATOM 1371 O O . ALA A 1 191 ? 4.698 5.615 -1.860 1.00 97.31 191 ALA A O 1
ATOM 1372 N N . TYR A 1 192 ? 3.774 5.485 -3.907 1.00 97.56 192 TYR A N 1
ATOM 1373 C CA . TYR A 1 192 ? 2.638 4.639 -3.570 1.00 97.56 192 TYR A CA 1
ATOM 1374 C C . TYR A 1 192 ? 2.961 3.210 -3.991 1.00 97.56 192 TYR A C 1
ATOM 1376 O O . TYR A 1 192 ? 3.716 3.004 -4.945 1.00 97.56 192 TYR A O 1
ATOM 1384 N N . VAL A 1 193 ? 2.406 2.236 -3.278 1.00 98.19 193 VAL A N 1
ATOM 1385 C CA . VAL A 1 193 ? 2.655 0.820 -3.531 1.00 98.19 193 VAL A CA 1
ATOM 1386 C C . VAL A 1 193 ? 1.382 0.017 -3.323 1.00 98.19 193 VAL A C 1
ATOM 1388 O O . VAL A 1 193 ? 0.634 0.278 -2.385 1.00 98.19 193 VAL A O 1
ATOM 1391 N N . THR A 1 194 ? 1.160 -0.945 -4.207 1.00 98.25 194 THR A N 1
ATOM 1392 C CA . THR A 1 194 ? 0.172 -2.016 -4.091 1.00 98.25 194 THR A CA 1
ATOM 1393 C C . THR A 1 194 ? 0.734 -3.261 -4.787 1.00 98.25 194 THR A C 1
ATOM 1395 O O . THR A 1 194 ? 1.776 -3.182 -5.448 1.00 98.25 194 THR A O 1
ATOM 1398 N N . VAL A 1 195 ? 0.092 -4.412 -4.620 1.00 98.31 195 VAL A N 1
ATOM 1399 C CA . VAL A 1 195 ? 0.503 -5.667 -5.259 1.00 98.31 195 VAL A CA 1
ATOM 1400 C C . VAL A 1 195 ? -0.718 -6.433 -5.742 1.00 98.31 195 VAL A C 1
ATOM 1402 O O . VAL A 1 195 ? -1.760 -6.396 -5.098 1.00 98.31 195 VAL A O 1
ATOM 1405 N N . GLY A 1 196 ? -0.597 -7.121 -6.871 1.00 97.38 196 GLY A N 1
ATOM 1406 C CA . GLY A 1 196 ? -1.665 -7.948 -7.432 1.00 97.38 196 GLY A CA 1
ATOM 1407 C C . GLY A 1 196 ? -1.189 -8.676 -8.681 1.00 97.38 196 GLY A C 1
ATOM 1408 O O . GLY A 1 196 ? -0.287 -8.202 -9.364 1.00 97.38 196 GLY A O 1
ATOM 1409 N N . ASP A 1 197 ? -1.754 -9.844 -8.973 1.00 97.56 197 ASP A N 1
ATOM 1410 C CA . ASP A 1 197 ? -1.341 -10.667 -10.115 1.00 97.56 197 ASP A CA 1
ATOM 1411 C C . ASP A 1 197 ? -1.928 -10.126 -11.431 1.00 97.56 197 ASP A C 1
ATOM 1413 O O . ASP A 1 197 ? -2.930 -10.624 -11.938 1.00 97.56 197 ASP A O 1
ATOM 1417 N N . VAL A 1 198 ? -1.332 -9.076 -12.001 1.00 97.44 198 VAL A N 1
ATOM 1418 C CA . VAL A 1 198 ? -1.802 -8.483 -13.273 1.00 97.44 198 VAL A CA 1
ATOM 1419 C C . VAL A 1 198 ? -1.506 -9.397 -14.471 1.00 97.44 198 VAL A C 1
ATOM 1421 O O . VAL A 1 198 ? -2.073 -9.270 -15.565 1.00 97.44 198 VAL A O 1
ATOM 1424 N N . THR A 1 199 ? -0.586 -10.343 -14.288 1.00 95.88 199 THR A N 1
ATOM 1425 C CA . THR A 1 199 ? -0.174 -11.293 -15.322 1.00 95.88 199 THR A CA 1
ATOM 1426 C C . THR A 1 199 ? -1.010 -12.576 -15.333 1.00 95.88 199 THR A C 1
ATOM 1428 O O . THR A 1 199 ? -1.149 -13.171 -16.407 1.00 95.88 199 THR A O 1
ATOM 1431 N N . GLY A 1 200 ? -1.664 -12.940 -14.232 1.00 95.19 200 GLY A N 1
ATOM 1432 C CA . GLY A 1 200 ? -2.467 -14.156 -14.066 1.00 95.19 200 GLY A CA 1
ATOM 1433 C C . GLY A 1 200 ? -1.620 -15.422 -13.890 1.00 95.19 200 GLY A C 1
ATOM 1434 O O . GLY A 1 200 ? -2.024 -16.497 -14.345 1.00 95.19 200 GLY A O 1
ATOM 1435 N N . LYS A 1 201 ? -0.410 -15.297 -13.336 1.00 94.94 201 LYS A N 1
ATOM 1436 C CA . LYS A 1 201 ? 0.579 -16.387 -13.199 1.00 94.94 201 LYS A CA 1
ATOM 1437 C C . LYS A 1 201 ? 0.561 -17.090 -11.838 1.00 94.94 201 LYS A C 1
ATOM 1439 O O . LYS A 1 201 ? 1.259 -18.091 -11.681 1.00 94.94 201 LYS A O 1
ATOM 1444 N N . GLY A 1 202 ? -0.229 -16.598 -10.890 1.00 95.19 202 GLY A N 1
ATOM 1445 C CA . GLY A 1 202 ? -0.432 -17.187 -9.569 1.00 95.19 202 GLY A CA 1
ATOM 1446 C C . GLY A 1 202 ? 0.394 -16.571 -8.440 1.00 95.19 202 GLY A C 1
ATOM 1447 O O . GLY A 1 202 ? 0.353 -17.108 -7.343 1.00 95.19 202 GLY A O 1
ATOM 1448 N N . TYR A 1 203 ? 1.122 -15.479 -8.685 1.00 97.00 203 TYR A N 1
ATOM 1449 C CA . TYR A 1 203 ? 1.760 -14.668 -7.642 1.00 97.00 203 TYR A CA 1
ATOM 1450 C C . TYR A 1 203 ? 1.663 -13.186 -8.007 1.00 97.00 203 TYR A C 1
ATOM 1452 O O . TYR A 1 203 ? 1.548 -12.827 -9.181 1.00 97.00 203 TYR A O 1
ATOM 1460 N N . ALA A 1 204 ? 1.685 -12.325 -6.997 1.00 98.06 204 ALA A N 1
ATOM 1461 C CA . ALA A 1 204 ? 1.455 -10.902 -7.138 1.00 98.06 204 ALA A CA 1
ATOM 1462 C C . ALA A 1 204 ? 2.628 -10.181 -7.820 1.00 98.06 204 ALA A C 1
ATOM 1464 O O . ALA A 1 204 ? 3.799 -10.372 -7.487 1.00 98.06 204 ALA A O 1
ATOM 1465 N N . ASP A 1 205 ? 2.288 -9.290 -8.749 1.00 98.56 205 ASP A N 1
ATOM 1466 C CA . ASP A 1 205 ? 3.195 -8.309 -9.330 1.00 98.56 205 ASP A CA 1
ATOM 1467 C C . ASP A 1 205 ? 3.297 -7.074 -8.422 1.00 98.56 205 ASP A C 1
ATOM 1469 O O . ASP A 1 205 ? 2.380 -6.758 -7.658 1.00 98.56 205 ASP A O 1
ATOM 1473 N N . LEU A 1 206 ? 4.409 -6.343 -8.515 1.00 98.69 206 LEU A N 1
ATOM 1474 C CA . LEU A 1 206 ? 4.616 -5.110 -7.757 1.00 98.69 206 LEU A CA 1
ATOM 1475 C C . LEU A 1 206 ? 4.146 -3.908 -8.577 1.00 98.69 206 LEU A C 1
ATOM 1477 O O . LEU A 1 206 ? 4.612 -3.695 -9.700 1.00 98.69 206 LEU A O 1
ATOM 1481 N N . ILE A 1 207 ? 3.272 -3.085 -8.001 1.00 98.81 207 ILE A N 1
ATOM 1482 C CA . ILE A 1 207 ? 2.690 -1.918 -8.668 1.00 98.81 207 ILE A CA 1
ATOM 1483 C C . ILE A 1 207 ? 3.030 -0.665 -7.867 1.00 98.81 207 ILE A C 1
ATOM 1485 O O . ILE A 1 207 ? 2.726 -0.544 -6.679 1.00 98.81 207 ILE A O 1
ATOM 1489 N N . PHE A 1 208 ? 3.644 0.301 -8.540 1.00 98.62 208 PHE A N 1
ATOM 1490 C CA . PHE A 1 208 ? 4.109 1.538 -7.935 1.00 98.62 208 PHE A CA 1
ATOM 1491 C C . PHE A 1 208 ? 3.502 2.746 -8.621 1.00 98.62 208 PHE A C 1
ATOM 1493 O O . PHE A 1 208 ? 3.493 2.849 -9.847 1.00 98.62 208 PHE A O 1
ATOM 1500 N N . GLY A 1 209 ? 3.078 3.709 -7.816 1.00 97.75 209 GLY A N 1
ATOM 1501 C CA . GLY A 1 209 ? 2.693 5.031 -8.280 1.00 97.75 209 GLY A CA 1
ATOM 1502 C C . GLY A 1 209 ? 3.660 6.090 -7.770 1.00 97.75 209 GLY A C 1
ATOM 1503 O O . GLY A 1 209 ? 4.162 6.005 -6.646 1.00 97.75 209 GLY A O 1
ATOM 1504 N N . ALA A 1 210 ? 3.961 7.102 -8.578 1.00 96.56 210 ALA A N 1
ATOM 1505 C CA . ALA A 1 210 ? 4.832 8.188 -8.139 1.00 96.56 210 ALA A CA 1
ATOM 1506 C C . ALA A 1 210 ? 4.220 8.935 -6.938 1.00 96.56 210 ALA A C 1
ATOM 1508 O O . ALA A 1 210 ? 3.024 9.228 -6.917 1.00 96.56 210 ALA A O 1
ATOM 1509 N N . GLY A 1 211 ? 5.043 9.235 -5.929 1.00 94.94 211 GLY A N 1
ATOM 1510 C CA . GLY A 1 211 ? 4.589 9.881 -4.695 1.00 94.94 211 GLY A CA 1
ATOM 1511 C C . GLY A 1 211 ? 4.115 11.335 -4.874 1.00 94.94 211 GLY A C 1
ATOM 1512 O O . GLY A 1 211 ? 4.275 11.916 -5.954 1.00 94.94 211 GLY A O 1
ATOM 1513 N N . PRO A 1 212 ? 3.568 11.960 -3.810 1.00 91.38 212 PRO A N 1
ATOM 1514 C CA . PRO A 1 212 ? 3.095 13.348 -3.833 1.00 91.38 212 PRO A CA 1
ATOM 1515 C C . PRO A 1 212 ? 4.127 14.334 -4.398 1.00 91.38 212 PRO A C 1
ATOM 1517 O O . PRO A 1 212 ? 5.285 14.329 -3.989 1.00 91.38 212 PRO A O 1
ATOM 1520 N N . GLY A 1 213 ? 3.732 15.204 -5.327 1.00 90.31 213 GLY A N 1
ATOM 1521 C CA . GLY A 1 213 ? 4.653 16.109 -6.035 1.00 90.31 213 GLY A CA 1
ATOM 1522 C C . GLY A 1 213 ? 5.235 15.520 -7.330 1.00 90.31 213 GLY A C 1
ATOM 1523 O O . GLY A 1 213 ? 5.875 16.243 -8.095 1.00 90.31 213 GLY A O 1
ATOM 1524 N N . GLY A 1 214 ? 5.058 14.216 -7.575 1.00 91.62 214 GLY A N 1
ATOM 1525 C CA . GLY A 1 214 ? 5.423 13.528 -8.817 1.00 91.62 214 GLY A CA 1
ATOM 1526 C C . GLY A 1 214 ? 4.297 13.540 -9.854 1.00 91.62 214 GLY A C 1
ATOM 1527 O O . GLY A 1 214 ? 3.164 13.893 -9.548 1.00 91.62 214 GLY A O 1
ATOM 1528 N N . SER A 1 215 ? 4.593 13.162 -11.098 1.00 92.06 215 SER A N 1
ATOM 1529 C CA . SER A 1 215 ? 3.559 12.981 -12.131 1.00 92.06 215 SER A CA 1
ATOM 1530 C C . SER A 1 215 ? 2.601 11.834 -11.796 1.00 92.06 215 SER A C 1
ATOM 1532 O O . SER A 1 215 ? 2.902 11.022 -10.929 1.00 92.06 215 SER A O 1
ATOM 1534 N N . GLY A 1 216 ? 1.508 11.684 -12.544 1.00 94.06 216 GLY A N 1
ATOM 1535 C CA . GLY A 1 216 ? 0.655 10.489 -12.494 1.00 94.06 216 GLY A CA 1
ATOM 1536 C C . GLY A 1 216 ? 1.315 9.230 -13.084 1.00 94.06 216 GLY A C 1
ATOM 1537 O O . GLY A 1 216 ? 0.712 8.563 -13.911 1.00 94.06 216 GLY A O 1
ATOM 1538 N N . ARG A 1 217 ? 2.586 8.940 -12.770 1.00 96.44 217 ARG A N 1
ATOM 1539 C CA . ARG A 1 217 ? 3.323 7.795 -13.336 1.00 96.44 217 ARG A CA 1
ATOM 1540 C C . ARG A 1 217 ? 3.019 6.527 -12.550 1.00 96.44 217 ARG A C 1
ATOM 1542 O O . ARG A 1 217 ? 3.162 6.532 -11.327 1.00 96.44 217 ARG A O 1
ATOM 1549 N N . VAL A 1 218 ? 2.682 5.462 -13.269 1.00 98.31 218 VAL A N 1
ATOM 1550 C CA . VAL A 1 218 ? 2.504 4.106 -12.746 1.00 98.31 218 VAL A CA 1
ATOM 1551 C C . VAL A 1 218 ? 3.547 3.198 -13.384 1.00 98.31 218 VAL A C 1
ATOM 1553 O O . VAL A 1 218 ? 3.743 3.237 -14.598 1.00 98.31 218 VAL A O 1
ATOM 1556 N N . ARG A 1 219 ? 4.219 2.391 -12.564 1.00 98.50 219 ARG A N 1
ATOM 1557 C CA . ARG A 1 219 ? 5.205 1.394 -12.987 1.00 98.50 219 ARG A CA 1
ATOM 1558 C C . ARG A 1 219 ? 4.856 0.048 -12.366 1.00 98.50 219 ARG A C 1
ATOM 1560 O O . ARG A 1 219 ? 4.617 -0.026 -11.164 1.00 98.50 219 ARG A O 1
ATOM 1567 N N . ILE A 1 220 ? 4.836 -0.997 -13.183 1.00 98.75 220 ILE A N 1
ATOM 1568 C CA . ILE A 1 220 ? 4.467 -2.358 -12.788 1.00 98.75 220 ILE A CA 1
ATOM 1569 C C . ILE A 1 220 ? 5.615 -3.287 -13.149 1.00 98.75 220 ILE A C 1
ATOM 1571 O O . ILE A 1 220 ? 6.135 -3.218 -14.268 1.00 98.75 220 ILE A O 1
ATOM 1575 N N . VAL A 1 221 ? 6.014 -4.146 -12.215 1.00 98.56 221 VAL A N 1
ATOM 1576 C CA . VAL A 1 221 ? 7.110 -5.095 -12.412 1.00 98.56 221 VAL A CA 1
ATOM 1577 C C . VAL A 1 221 ? 6.763 -6.482 -11.887 1.00 98.56 221 VAL A C 1
ATOM 1579 O O . VAL A 1 221 ? 6.116 -6.629 -10.853 1.00 98.56 221 VAL A O 1
ATOM 1582 N N . ASP A 1 222 ? 7.257 -7.493 -12.590 1.00 98.00 222 ASP A N 1
ATOM 1583 C CA . ASP A 1 222 ? 7.283 -8.871 -12.123 1.00 98.00 222 ASP A CA 1
ATOM 1584 C C . ASP A 1 222 ? 8.250 -8.974 -10.938 1.00 98.00 222 ASP A C 1
ATOM 1586 O O . ASP A 1 222 ? 9.416 -8.574 -11.032 1.00 98.00 222 ASP A O 1
ATOM 1590 N N . SER A 1 223 ? 7.782 -9.508 -9.814 1.00 97.38 223 SER A N 1
ATOM 1591 C CA . SER A 1 223 ? 8.612 -9.710 -8.629 1.00 97.38 223 SER A CA 1
ATOM 1592 C C . SER A 1 223 ? 9.688 -10.780 -8.842 1.00 97.38 223 SER A C 1
ATOM 1594 O O . SER A 1 223 ? 10.800 -10.631 -8.330 1.00 97.38 223 SER A O 1
ATOM 1596 N N . ALA A 1 224 ? 9.434 -11.833 -9.627 1.00 96.44 224 ALA A N 1
ATOM 1597 C CA . ALA A 1 224 ? 10.327 -12.991 -9.690 1.00 96.44 224 ALA A CA 1
ATOM 1598 C C . ALA A 1 224 ? 11.734 -12.661 -10.225 1.00 96.44 224 ALA A C 1
ATOM 1600 O O . ALA A 1 224 ? 12.709 -13.096 -9.604 1.00 96.44 224 ALA A O 1
ATOM 1601 N N . PRO A 1 225 ? 11.913 -11.861 -11.300 1.00 95.94 225 PRO A N 1
ATOM 1602 C CA . PRO A 1 225 ? 13.245 -11.431 -11.722 1.00 95.94 225 PRO A CA 1
ATOM 1603 C C . PRO A 1 225 ? 13.988 -10.607 -10.658 1.00 95.94 225 PRO A C 1
ATOM 1605 O O . PRO A 1 225 ? 15.210 -10.727 -10.543 1.00 95.94 225 PRO A O 1
ATOM 1608 N N . LEU A 1 226 ? 13.275 -9.808 -9.855 1.00 95.75 226 LEU A N 1
ATOM 1609 C CA . LEU A 1 226 ? 13.870 -9.036 -8.758 1.00 95.75 226 LEU A CA 1
ATOM 1610 C C . LEU A 1 226 ? 14.367 -9.960 -7.644 1.00 95.75 226 LEU A C 1
ATOM 1612 O O . LEU A 1 226 ? 15.513 -9.844 -7.205 1.00 95.75 226 LEU A O 1
ATOM 1616 N N . LEU A 1 227 ? 13.530 -10.913 -7.231 1.00 96.12 227 LEU A N 1
ATOM 1617 C CA . LEU A 1 227 ? 13.869 -11.905 -6.212 1.00 96.12 227 LEU A CA 1
ATOM 1618 C C . LEU A 1 227 ? 15.046 -12.785 -6.662 1.00 96.12 227 LEU A C 1
ATOM 1620 O O . LEU A 1 227 ? 16.003 -12.982 -5.912 1.00 96.12 227 LEU A O 1
ATOM 1624 N N . ALA A 1 228 ? 15.048 -13.224 -7.923 1.00 95.50 228 ALA A N 1
ATOM 1625 C CA . ALA A 1 228 ? 16.131 -14.013 -8.511 1.00 95.50 228 ALA A CA 1
ATOM 1626 C C . ALA A 1 228 ? 17.465 -13.248 -8.597 1.00 95.50 228 ALA A C 1
ATOM 1628 O O . ALA A 1 228 ? 18.536 -13.856 -8.506 1.00 95.50 228 ALA A O 1
ATOM 1629 N N . ALA A 1 229 ? 17.430 -11.919 -8.743 1.00 94.44 229 ALA A N 1
ATOM 1630 C CA . ALA A 1 229 ? 18.635 -11.093 -8.740 1.00 94.44 229 ALA A CA 1
ATOM 1631 C C . ALA A 1 229 ? 19.312 -11.030 -7.358 1.00 94.44 229 ALA A C 1
ATOM 1633 O O . ALA A 1 229 ? 20.492 -10.670 -7.283 1.00 94.44 229 ALA A O 1
ATOM 1634 N N . GLY A 1 230 ? 18.607 -11.381 -6.272 1.00 87.62 230 GLY A N 1
ATOM 1635 C CA . GLY A 1 230 ? 19.176 -11.563 -4.932 1.00 87.62 230 GLY A CA 1
ATOM 1636 C C . GLY A 1 230 ? 19.939 -10.344 -4.404 1.00 87.62 230 GLY A C 1
ATOM 1637 O O . GLY A 1 230 ? 20.954 -10.498 -3.726 1.00 87.62 230 GLY A O 1
ATOM 1638 N N . GLY A 1 231 ? 19.509 -9.132 -4.776 1.00 82.19 231 GLY A N 1
ATOM 1639 C CA . GLY A 1 231 ? 20.134 -7.876 -4.346 1.00 82.19 231 GLY A CA 1
ATOM 1640 C C . GLY A 1 231 ? 21.287 -7.353 -5.202 1.00 82.19 231 GLY A C 1
ATOM 1641 O O . GLY A 1 231 ? 22.023 -6.474 -4.761 1.00 82.19 231 GLY A O 1
ATOM 1642 N N . ARG A 1 232 ? 21.458 -7.849 -6.431 1.00 89.94 232 ARG A N 1
ATOM 1643 C CA . ARG A 1 232 ? 22.432 -7.317 -7.408 1.00 89.94 232 ARG A CA 1
ATOM 1644 C C . ARG A 1 232 ? 21.962 -6.044 -8.129 1.00 89.94 232 ARG A C 1
ATOM 1646 O O . ARG A 1 232 ? 22.461 -5.753 -9.208 1.00 89.94 232 ARG A O 1
ATOM 1653 N N . PHE A 1 233 ? 21.012 -5.316 -7.549 1.00 95.94 233 PHE A N 1
ATOM 1654 C CA . PHE A 1 233 ? 20.429 -4.097 -8.101 1.00 95.94 233 PHE A CA 1
ATOM 1655 C C . PHE A 1 233 ? 20.115 -3.111 -6.972 1.00 95.94 233 PHE A C 1
ATOM 1657 O O . PHE A 1 233 ? 19.955 -3.502 -5.817 1.00 95.94 233 PHE A O 1
ATOM 1664 N N . GLN A 1 234 ? 20.050 -1.823 -7.307 1.00 95.62 234 GLN A N 1
ATOM 1665 C CA . GLN A 1 234 ? 19.685 -0.748 -6.367 1.00 95.62 234 GLN A CA 1
ATOM 1666 C C . GLN A 1 234 ? 18.495 0.086 -6.854 1.00 95.62 234 GLN A C 1
ATOM 1668 O O . GLN A 1 234 ? 17.960 0.908 -6.111 1.00 95.62 234 GLN A O 1
ATOM 1673 N N . SER A 1 235 ? 18.093 -0.098 -8.110 1.00 96.69 235 SER A N 1
ATOM 1674 C CA . SER A 1 235 ? 16.975 0.586 -8.753 1.00 96.69 235 SER A CA 1
ATOM 1675 C C . SER A 1 235 ? 16.325 -0.354 -9.763 1.00 96.69 235 SER A C 1
ATOM 1677 O O . SER A 1 235 ? 17.002 -1.230 -10.301 1.00 96.69 235 SER A O 1
ATOM 1679 N N . LEU A 1 236 ? 15.044 -0.140 -10.062 1.00 96.88 236 LEU A N 1
ATOM 1680 C CA . LEU A 1 236 ? 14.363 -0.814 -11.173 1.00 96.88 236 LEU A CA 1
ATOM 1681 C C . LEU A 1 236 ? 14.939 -0.445 -12.550 1.00 96.88 236 LEU A C 1
ATOM 1683 O O . LEU A 1 236 ? 14.733 -1.180 -13.507 1.00 96.88 236 LEU A O 1
ATOM 1687 N N . ASP A 1 237 ? 15.702 0.647 -12.651 1.00 95.62 237 ASP A N 1
ATOM 1688 C CA . ASP A 1 237 ? 16.397 1.024 -13.891 1.00 95.62 237 ASP A CA 1
ATOM 1689 C C . ASP A 1 237 ? 17.753 0.294 -14.068 1.00 95.62 237 ASP A C 1
ATOM 1691 O O . ASP A 1 237 ? 18.495 0.568 -15.015 1.00 95.62 237 ASP A O 1
ATOM 1695 N N . ASP A 1 238 ? 18.121 -0.610 -13.150 1.00 96.06 238 ASP A N 1
ATOM 1696 C CA . ASP A 1 238 ? 19.356 -1.395 -13.236 1.00 96.06 238 ASP A CA 1
ATOM 1697 C C . ASP A 1 238 ? 19.254 -2.468 -14.346 1.00 96.06 238 ASP A C 1
ATOM 1699 O O . ASP A 1 238 ? 18.302 -3.256 -14.359 1.00 96.06 238 ASP A O 1
ATOM 1703 N N . PRO A 1 239 ? 20.241 -2.573 -15.261 1.00 93.69 239 PRO A N 1
ATOM 1704 C CA . PRO A 1 239 ? 20.251 -3.596 -16.307 1.00 93.69 239 PRO A CA 1
ATOM 1705 C C . PRO A 1 239 ? 20.113 -5.037 -15.798 1.00 93.69 239 PRO A C 1
ATOM 1707 O O . PRO A 1 239 ? 19.629 -5.890 -16.542 1.00 93.69 239 PRO A O 1
ATOM 1710 N N . ALA A 1 240 ? 20.519 -5.323 -14.555 1.00 94.44 240 ALA A N 1
ATOM 1711 C CA . ALA A 1 240 ? 20.388 -6.644 -13.942 1.00 94.44 240 ALA A CA 1
ATOM 1712 C C . ALA A 1 240 ? 18.928 -7.103 -13.791 1.00 94.44 240 ALA A C 1
ATOM 1714 O O . ALA A 1 240 ? 18.681 -8.306 -13.712 1.00 94.44 240 ALA A O 1
ATOM 1715 N N . VAL A 1 241 ? 17.976 -6.166 -13.771 1.00 96.44 241 VAL A N 1
ATOM 1716 C CA . VAL A 1 241 ? 16.541 -6.429 -13.591 1.00 96.44 241 VAL A CA 1
ATOM 1717 C C . VAL A 1 241 ? 15.679 -5.848 -14.713 1.00 96.44 241 VAL A C 1
ATOM 1719 O O . VAL A 1 241 ? 14.460 -5.810 -14.595 1.00 96.44 241 VAL A O 1
ATOM 1722 N N . ALA A 1 242 ? 16.274 -5.460 -15.846 1.00 92.50 242 ALA A N 1
ATOM 1723 C CA . ALA A 1 242 ? 15.541 -4.857 -16.966 1.00 92.50 242 ALA A CA 1
ATOM 1724 C C . ALA A 1 242 ? 14.415 -5.749 -17.535 1.00 92.50 242 ALA A C 1
ATOM 1726 O O . ALA A 1 242 ? 13.477 -5.244 -18.143 1.00 92.50 242 ALA A O 1
ATOM 1727 N N . GLY A 1 243 ? 14.493 -7.070 -17.335 1.00 94.19 243 GLY A N 1
ATOM 1728 C CA . GLY A 1 243 ? 13.440 -8.017 -17.718 1.00 94.19 243 GLY A CA 1
ATOM 1729 C C . GLY A 1 243 ? 12.240 -8.076 -16.765 1.00 94.19 243 GLY A C 1
ATOM 1730 O O . GLY A 1 243 ? 11.316 -8.832 -17.039 1.00 94.19 243 GLY A O 1
ATOM 1731 N N . ALA A 1 244 ? 12.257 -7.330 -15.655 1.00 97.00 244 ALA A N 1
ATOM 1732 C CA . ALA A 1 244 ? 11.160 -7.281 -14.693 1.00 97.00 244 ALA A CA 1
ATOM 1733 C C . ALA A 1 244 ? 10.032 -6.326 -15.112 1.00 97.00 244 ALA A C 1
ATOM 1735 O O . ALA A 1 244 ? 8.918 -6.473 -14.625 1.00 97.00 244 ALA A O 1
ATOM 1736 N N . GLU A 1 245 ? 10.291 -5.329 -15.967 1.00 98.12 245 GLU A N 1
ATOM 1737 C CA . GLU A 1 245 ? 9.288 -4.310 -16.304 1.00 98.12 245 GLU A CA 1
ATOM 1738 C C . GLU A 1 245 ? 8.116 -4.902 -17.099 1.00 98.12 245 GLU A C 1
ATOM 1740 O O . GLU A 1 245 ? 8.292 -5.412 -18.206 1.00 98.12 245 GLU A O 1
ATOM 1745 N N . LEU A 1 246 ? 6.912 -4.780 -16.537 1.00 98.38 246 LEU A N 1
ATOM 1746 C CA . LEU A 1 246 ? 5.655 -5.152 -17.181 1.00 98.38 246 LEU A CA 1
ATOM 1747 C C . LEU A 1 246 ? 4.980 -3.935 -17.818 1.00 98.38 246 LEU A C 1
ATOM 1749 O O . LEU A 1 246 ? 4.471 -4.040 -18.931 1.00 98.38 246 LEU A O 1
ATOM 1753 N N . ALA A 1 247 ? 4.986 -2.783 -17.138 1.00 98.62 247 ALA A N 1
ATOM 1754 C CA . ALA A 1 247 ? 4.395 -1.542 -17.638 1.00 98.62 247 ALA A CA 1
ATOM 1755 C C . ALA A 1 247 ? 5.021 -0.284 -17.017 1.00 98.62 247 ALA A C 1
ATOM 1757 O O . ALA A 1 247 ? 5.480 -0.303 -15.875 1.00 98.62 247 ALA A O 1
ATOM 1758 N N . ASP A 1 248 ? 4.997 0.823 -17.762 1.00 98.25 248 ASP A N 1
ATOM 1759 C CA . ASP A 1 248 ? 5.427 2.153 -17.305 1.00 98.25 248 ASP A CA 1
ATOM 1760 C C . ASP A 1 248 ? 4.702 3.231 -18.125 1.00 98.25 248 ASP A C 1
ATOM 1762 O O . ASP A 1 248 ? 5.008 3.444 -19.305 1.00 98.25 248 ASP A O 1
ATO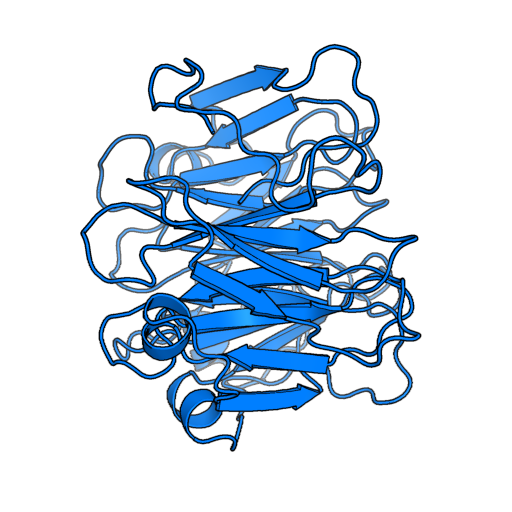M 1766 N N . PHE A 1 249 ? 3.697 3.872 -17.528 1.00 97.69 249 PHE A N 1
ATOM 1767 C CA . PHE A 1 249 ? 2.792 4.792 -18.222 1.00 97.69 249 PHE A CA 1
ATOM 1768 C C . PHE A 1 249 ? 2.361 5.974 -17.345 1.00 97.69 249 PHE A C 1
ATOM 1770 O O . PHE A 1 249 ? 2.566 5.997 -16.130 1.00 97.69 249 PHE A O 1
ATOM 1777 N N . LEU A 1 250 ? 1.780 6.992 -17.986 1.00 95.75 250 LEU A N 1
ATOM 1778 C CA . LEU A 1 250 ? 1.206 8.162 -17.322 1.00 95.75 250 LEU A CA 1
ATOM 1779 C C . LEU A 1 250 ? -0.321 8.066 -17.293 1.00 95.75 250 LEU A C 1
ATOM 1781 O O . LEU A 1 250 ? -0.940 7.718 -18.295 1.00 95.75 250 LEU A O 1
ATOM 1785 N N . VAL A 1 251 ? -0.903 8.450 -16.163 1.00 93.81 251 VAL A N 1
ATOM 1786 C CA . VAL A 1 251 ? -2.340 8.594 -15.927 1.00 93.81 251 VAL A CA 1
ATOM 1787 C C . VAL A 1 251 ? -2.677 10.074 -15.785 1.00 93.81 251 VAL A C 1
ATOM 1789 O O . VAL A 1 251 ? -1.959 10.828 -15.124 1.00 93.81 251 VAL A O 1
ATOM 1792 N N . GLY A 1 252 ? -3.774 10.493 -16.413 1.00 86.50 252 GLY A N 1
ATOM 1793 C CA . GLY A 1 252 ? -4.210 11.886 -16.405 1.00 86.50 252 GLY A CA 1
ATOM 1794 C C . GLY A 1 252 ? -3.240 12.828 -17.130 1.00 86.50 252 GLY A C 1
ATOM 1795 O O . GLY A 1 252 ? -2.527 12.450 -18.062 1.00 86.50 252 GLY A O 1
ATOM 1796 N N . SER A 1 253 ? -3.234 14.102 -16.729 1.00 84.00 253 SER A N 1
ATOM 1797 C CA . SER A 1 253 ? -2.388 15.114 -17.370 1.00 84.00 253 SER A CA 1
ATOM 1798 C C . SER A 1 253 ? -0.912 14.945 -17.006 1.00 84.00 253 SER A C 1
ATOM 1800 O O . SER A 1 253 ? -0.544 14.877 -15.835 1.00 84.00 253 SER A O 1
ATOM 1802 N N . SER A 1 254 ? -0.027 15.046 -18.001 1.00 81.81 254 SER A N 1
ATOM 1803 C CA . SER A 1 254 ? 1.428 15.074 -17.791 1.00 81.81 254 SER A CA 1
ATOM 1804 C C . SER A 1 254 ? 1.920 16.304 -17.014 1.00 81.81 254 SER A C 1
ATOM 1806 O O . SER A 1 254 ? 3.066 16.319 -16.552 1.00 81.81 254 SER A O 1
ATOM 1808 N N . SER A 1 255 ? 1.076 17.329 -16.850 1.00 85.25 255 SER A N 1
ATOM 1809 C CA . SER A 1 255 ? 1.342 18.496 -16.005 1.00 85.25 255 SER A CA 1
ATOM 1810 C C . SER A 1 255 ? 0.896 18.315 -14.555 1.00 85.25 255 SER A C 1
ATOM 1812 O O . SER A 1 255 ? 1.305 19.117 -13.718 1.00 85.25 255 SER A O 1
ATOM 1814 N N . ASP A 1 256 ? 0.066 17.310 -14.251 1.00 86.56 256 ASP A N 1
ATOM 1815 C CA . ASP A 1 256 ? -0.331 17.025 -12.874 1.00 86.56 256 ASP A CA 1
ATOM 1816 C C . ASP A 1 256 ? 0.898 16.571 -12.076 1.00 86.56 256 ASP A C 1
ATOM 1818 O O . ASP A 1 256 ? 1.775 15.854 -12.576 1.00 86.56 256 ASP A O 1
ATOM 1822 N N . ARG A 1 257 ? 0.998 17.067 -10.847 1.00 91.56 257 ARG A N 1
ATOM 1823 C CA . ARG A 1 257 ? 2.059 16.757 -9.892 1.00 91.56 257 ARG A CA 1
ATOM 1824 C C . ARG A 1 257 ? 1.510 16.217 -8.570 1.00 91.56 257 ARG A C 1
ATOM 1826 O O . ARG A 1 257 ? 2.207 16.235 -7.564 1.00 91.56 257 ARG A O 1
ATOM 1833 N N . GLY A 1 258 ? 0.269 15.744 -8.540 1.00 89.75 258 GLY A N 1
ATOM 1834 C CA . GLY A 1 258 ? -0.332 15.143 -7.355 1.00 89.75 258 GLY A CA 1
ATOM 1835 C C . GLY A 1 258 ? 0.220 13.758 -6.984 1.00 89.75 258 GLY A C 1
ATOM 1836 O O . GLY A 1 258 ? 0.021 13.296 -5.861 1.00 89.75 258 GLY A O 1
ATOM 1837 N N . GLY A 1 259 ? 0.931 13.097 -7.898 1.00 94.50 259 GLY A N 1
ATOM 1838 C CA . GLY A 1 259 ? 1.297 11.685 -7.797 1.00 94.50 259 GLY A CA 1
ATOM 1839 C C . GLY A 1 259 ? 0.196 10.750 -8.307 1.00 94.50 259 GLY A C 1
ATOM 1840 O O . GLY A 1 259 ? -0.788 11.194 -8.899 1.00 94.50 259 GLY A O 1
ATOM 1841 N N . ALA A 1 260 ? 0.377 9.453 -8.071 1.00 96.06 260 ALA A N 1
ATOM 1842 C CA . ALA A 1 260 ? -0.547 8.397 -8.482 1.00 96.06 260 ALA A CA 1
ATOM 1843 C C . ALA A 1 260 ? -0.802 7.411 -7.328 1.00 96.06 260 ALA A C 1
ATOM 1845 O O . ALA A 1 260 ? -0.093 6.414 -7.218 1.00 96.06 260 ALA A O 1
ATOM 1846 N N . PRO A 1 261 ? -1.764 7.670 -6.429 1.00 95.69 261 PRO A N 1
ATOM 1847 C CA . PRO A 1 261 ? -2.296 6.638 -5.542 1.00 95.69 261 PRO A CA 1
ATOM 1848 C C . PRO A 1 261 ? -2.747 5.410 -6.343 1.00 95.69 261 PRO A C 1
ATOM 1850 O O . PRO A 1 261 ? -3.490 5.558 -7.310 1.00 95.69 261 PRO A O 1
ATOM 1853 N N . VAL A 1 262 ? -2.296 4.217 -5.955 1.00 97.25 262 VAL A N 1
ATOM 1854 C CA . VAL A 1 262 ? -2.584 2.955 -6.657 1.00 97.25 262 VAL A CA 1
ATOM 1855 C C . VAL A 1 262 ? -3.250 1.950 -5.725 1.00 97.25 262 VAL A C 1
ATOM 1857 O O . VAL A 1 262 ? -2.878 1.853 -4.557 1.00 97.25 262 VAL A O 1
ATOM 1860 N N . ALA A 1 263 ? -4.197 1.195 -6.267 1.00 95.44 263 ALA A N 1
ATOM 1861 C CA . ALA A 1 263 ? -4.829 0.035 -5.655 1.00 95.44 263 ALA A CA 1
ATOM 1862 C C . ALA A 1 263 ? -5.056 -1.044 -6.720 1.00 95.44 263 ALA A C 1
ATOM 1864 O O . ALA A 1 263 ? -4.923 -0.784 -7.920 1.00 95.44 263 ALA A O 1
ATOM 1865 N N . VAL A 1 264 ? -5.408 -2.245 -6.272 1.00 94.50 264 VAL A N 1
ATOM 1866 C CA . VAL A 1 264 ? -5.812 -3.343 -7.148 1.00 94.50 264 VAL A CA 1
ATOM 1867 C C . VAL A 1 264 ? -7.213 -3.813 -6.807 1.00 94.50 264 VAL A C 1
ATOM 1869 O O . VAL A 1 264 ? -7.625 -3.801 -5.650 1.00 94.50 264 VAL A O 1
ATOM 1872 N N . ALA A 1 265 ? -7.929 -4.248 -7.829 1.00 90.25 265 ALA A N 1
ATOM 1873 C CA . ALA A 1 265 ? -9.190 -4.961 -7.714 1.00 90.25 265 ALA A CA 1
ATOM 1874 C C . ALA A 1 265 ? -9.318 -5.891 -8.921 1.00 90.25 265 ALA A C 1
ATOM 1876 O O . ALA A 1 265 ? -8.613 -5.714 -9.903 1.00 90.25 265 ALA A O 1
ATOM 1877 N N . ASN A 1 266 ? -10.214 -6.867 -8.867 1.00 89.31 266 ASN A N 1
ATOM 1878 C CA . ASN A 1 266 ? -10.639 -7.583 -10.065 1.00 89.31 266 ASN A CA 1
ATOM 1879 C C . ASN A 1 266 ? -12.007 -7.023 -10.472 1.00 89.31 266 ASN A C 1
ATOM 1881 O O . ASN A 1 266 ? -13.003 -7.280 -9.792 1.00 89.31 266 ASN A O 1
ATOM 1885 N N . LEU A 1 267 ? -12.032 -6.181 -11.503 1.00 87.12 267 LEU A N 1
ATOM 1886 C CA . LEU A 1 267 ? -13.207 -5.423 -11.930 1.00 87.12 267 LEU A CA 1
ATOM 1887 C C . LEU A 1 267 ? -13.973 -6.127 -13.051 1.00 87.12 267 LEU A C 1
ATOM 1889 O O . LEU A 1 267 ? -15.189 -5.948 -13.148 1.00 87.12 267 LEU A O 1
ATOM 1893 N N . ASP A 1 268 ? -13.299 -6.938 -13.866 1.00 89.50 268 ASP A N 1
ATOM 1894 C CA . ASP A 1 268 ? -13.913 -7.658 -14.988 1.00 89.50 268 ASP A CA 1
ATOM 1895 C C . ASP A 1 268 ? -14.192 -9.150 -14.707 1.00 89.50 268 ASP A C 1
ATOM 1897 O O . ASP A 1 268 ? -14.862 -9.826 -15.495 1.00 89.50 268 ASP A O 1
ATOM 1901 N N . GLY A 1 269 ? -13.777 -9.642 -13.538 1.00 89.06 269 GLY A N 1
ATOM 1902 C CA . GLY A 1 269 ? -14.017 -11.002 -13.066 1.00 89.06 269 GLY A CA 1
ATOM 1903 C C . GLY A 1 269 ? -13.102 -12.049 -13.699 1.00 89.06 269 GLY A C 1
ATOM 1904 O O . GLY A 1 269 ? -13.414 -13.242 -13.607 1.00 89.06 269 GLY A O 1
ATOM 1905 N N . ASP A 1 270 ? -12.011 -11.643 -14.353 1.00 92.50 270 ASP A N 1
ATOM 1906 C CA . ASP A 1 270 ? -11.022 -12.563 -14.904 1.00 92.50 270 ASP A CA 1
ATOM 1907 C C . ASP A 1 270 ? -10.038 -13.067 -13.822 1.00 92.50 270 ASP A C 1
ATOM 1909 O O . ASP A 1 270 ? -10.338 -13.052 -12.628 1.00 92.50 270 ASP A O 1
ATOM 1913 N N . ASN A 1 271 ? -8.907 -13.660 -14.208 1.00 92.06 271 ASN A N 1
ATOM 1914 C CA . ASN A 1 271 ? -7.906 -14.153 -13.253 1.00 92.06 271 ASN A CA 1
ATOM 1915 C C . ASN A 1 271 ? -6.733 -13.186 -13.041 1.00 92.06 271 ASN A C 1
ATOM 1917 O O . ASN A 1 271 ? -5.719 -13.587 -12.469 1.00 92.06 271 ASN A O 1
ATOM 1921 N N . LYS A 1 272 ? -6.838 -11.961 -13.547 1.00 95.06 272 LYS A N 1
ATOM 1922 C CA . LYS A 1 272 ? -5.840 -10.910 -13.452 1.00 95.06 272 LYS A CA 1
ATOM 1923 C C . LYS A 1 272 ? -6.338 -9.836 -12.495 1.00 95.06 272 LYS A C 1
ATOM 1925 O O . LYS A 1 272 ? -7.525 -9.566 -12.358 1.00 95.06 272 LYS A O 1
ATOM 1930 N N . ALA A 1 273 ? -5.395 -9.217 -11.807 1.00 96.06 273 ALA A N 1
ATOM 1931 C CA . ALA A 1 273 ? -5.667 -7.980 -11.106 1.00 96.06 273 ALA A CA 1
ATOM 1932 C C . ALA A 1 273 ? -5.751 -6.817 -12.106 1.00 96.06 273 ALA A C 1
ATOM 1934 O O . ALA A 1 273 ? -4.933 -6.703 -13.026 1.00 96.06 273 ALA A O 1
ATOM 1935 N N . ASP A 1 274 ? -6.685 -5.913 -11.851 1.00 96.25 274 ASP A N 1
ATOM 1936 C CA . ASP A 1 274 ? -6.817 -4.623 -12.507 1.00 96.25 274 ASP A CA 1
ATOM 1937 C C . ASP A 1 274 ? -6.223 -3.534 -11.621 1.00 96.25 274 ASP A C 1
ATOM 1939 O O . ASP A 1 274 ? -6.243 -3.606 -10.388 1.00 96.25 274 ASP A O 1
ATOM 1943 N N . VAL A 1 275 ? -5.682 -2.499 -12.255 1.00 97.62 275 VAL A N 1
ATOM 1944 C CA . VAL A 1 275 ? -5.010 -1.402 -11.562 1.00 97.62 275 VAL A CA 1
ATOM 1945 C C . VAL A 1 275 ? -5.939 -0.206 -11.497 1.00 97.62 275 VAL A C 1
ATOM 1947 O O . VAL A 1 275 ? -6.311 0.363 -12.524 1.00 97.62 275 VAL A O 1
ATOM 1950 N N . VAL A 1 276 ? -6.262 0.211 -10.278 1.00 96.00 276 VAL A N 1
ATOM 1951 C CA . VAL A 1 276 ? -7.039 1.415 -9.993 1.00 96.00 276 VAL A CA 1
ATOM 1952 C C . VAL A 1 276 ? -6.083 2.521 -9.575 1.00 96.00 276 VAL A C 1
ATOM 1954 O O . VAL A 1 276 ? -5.227 2.337 -8.710 1.00 96.00 276 VAL A O 1
ATOM 1957 N N . VAL A 1 277 ? -6.228 3.688 -10.190 1.00 96.31 277 VAL A N 1
ATOM 1958 C CA . VAL A 1 277 ? -5.365 4.844 -9.973 1.00 96.31 277 VAL A CA 1
ATOM 1959 C C . VAL A 1 277 ? -6.229 6.028 -9.573 1.00 96.31 277 VAL A C 1
ATOM 1961 O O . VAL A 1 277 ? -7.063 6.503 -10.343 1.00 96.31 277 VAL A O 1
ATOM 1964 N N . GLY A 1 278 ? -6.025 6.512 -8.353 1.00 93.44 278 GLY A N 1
ATOM 1965 C CA . GLY A 1 278 ? -6.584 7.782 -7.914 1.00 93.44 278 GLY A CA 1
ATOM 1966 C C . GLY A 1 278 ? -5.775 8.936 -8.490 1.00 93.44 278 GLY A C 1
ATOM 1967 O O . GLY A 1 278 ? -4.558 8.841 -8.662 1.00 93.44 278 GLY A O 1
ATOM 1968 N N . SER A 1 279 ? -6.423 10.056 -8.781 1.00 89.94 279 SER A N 1
ATOM 1969 C CA . SER A 1 279 ? -5.700 11.267 -9.130 1.00 89.94 279 SER A CA 1
ATOM 1970 C C . SER A 1 279 ? -5.040 11.845 -7.887 1.00 89.94 279 SER A C 1
ATOM 1972 O O . SER A 1 279 ? -5.662 12.001 -6.838 1.00 89.94 279 SER A O 1
ATOM 1974 N N . GLY A 1 280 ? -3.760 12.192 -7.980 1.00 83.00 280 GLY A N 1
ATOM 1975 C CA . GLY A 1 280 ? -3.076 12.858 -6.876 1.00 83.00 280 GLY A CA 1
ATOM 1976 C C . GLY A 1 280 ? -3.522 14.313 -6.664 1.00 83.00 280 GLY A C 1
ATOM 1977 O O . GLY A 1 280 ? -3.176 14.931 -5.659 1.00 83.00 280 GLY A O 1
ATOM 1978 N N . SER A 1 281 ? -4.269 14.878 -7.614 1.00 85.00 281 SER A N 1
ATOM 1979 C CA . SER A 1 281 ? -4.981 16.148 -7.494 1.00 85.00 281 SER A CA 1
ATOM 1980 C C . SER A 1 281 ? -6.380 15.998 -8.087 1.00 85.00 281 SER A C 1
ATOM 1982 O O . SER A 1 281 ? -6.582 15.214 -9.010 1.00 85.00 281 SER A O 1
ATOM 1984 N N . GLY A 1 282 ? -7.373 16.718 -7.571 1.00 86.56 282 GLY A N 1
ATOM 1985 C CA . GLY A 1 282 ? -8.749 16.548 -8.052 1.00 86.56 282 GLY A CA 1
ATOM 1986 C C . GLY A 1 282 ? -9.487 15.366 -7.410 1.00 86.56 282 GLY A C 1
ATOM 1987 O O . GLY A 1 282 ? -9.132 14.935 -6.311 1.00 86.56 282 GLY A O 1
ATOM 1988 N N . GLY A 1 283 ? -10.524 14.882 -8.097 1.00 87.38 283 GLY A N 1
ATOM 1989 C CA . GLY A 1 283 ? -11.435 13.834 -7.630 1.00 87.38 283 GLY A CA 1
ATOM 1990 C C . GLY A 1 283 ? -11.550 12.620 -8.560 1.00 87.38 283 GLY A C 1
ATOM 1991 O O . GLY A 1 283 ? -12.512 11.863 -8.442 1.00 87.38 283 GLY A O 1
ATOM 1992 N N . THR A 1 284 ? -10.630 12.431 -9.509 1.00 90.88 284 THR A N 1
ATOM 1993 C CA . THR A 1 284 ? -10.795 11.410 -10.553 1.00 90.88 284 THR A CA 1
ATOM 1994 C C . THR A 1 284 ? -10.193 10.068 -10.154 1.00 90.88 284 THR A C 1
ATOM 1996 O O . THR A 1 284 ? -9.149 10.001 -9.504 1.00 90.88 284 THR A O 1
ATOM 1999 N N . VAL A 1 285 ? -10.848 8.991 -10.569 1.00 92.75 285 VAL A N 1
ATOM 2000 C CA . VAL A 1 285 ? -10.380 7.612 -10.430 1.00 92.75 285 VAL A CA 1
ATOM 2001 C C . VAL A 1 285 ? -10.404 6.973 -11.809 1.00 92.75 285 VAL A C 1
ATOM 2003 O O . VAL A 1 285 ? -11.425 7.020 -12.496 1.00 92.75 285 VAL A O 1
ATOM 2006 N N . THR A 1 286 ? -9.287 6.364 -12.195 1.00 94.56 286 THR A N 1
ATOM 2007 C CA . THR A 1 286 ? -9.130 5.685 -13.481 1.00 94.56 286 THR A CA 1
ATOM 2008 C C . THR A 1 286 ? -8.699 4.242 -13.246 1.00 94.56 286 THR A C 1
ATOM 2010 O O . THR A 1 286 ? -7.780 4.004 -12.464 1.00 94.56 286 THR A O 1
ATOM 2013 N N . ALA A 1 287 ? -9.326 3.279 -13.917 1.00 95.31 287 ALA A N 1
ATOM 2014 C CA . ALA A 1 287 ? -8.970 1.866 -13.826 1.00 95.31 287 ALA A CA 1
ATOM 2015 C C . ALA A 1 287 ? -8.491 1.309 -15.170 1.00 95.31 287 ALA A C 1
ATOM 2017 O O . ALA A 1 287 ? -8.952 1.725 -16.236 1.00 95.31 287 ALA A O 1
ATOM 2018 N N . TYR A 1 288 ? -7.569 0.355 -15.104 1.00 97.06 288 TYR A N 1
ATOM 2019 C CA . TYR A 1 288 ? -6.960 -0.309 -16.250 1.00 97.06 288 TYR A CA 1
ATOM 2020 C C . TYR A 1 288 ? -6.976 -1.810 -16.017 1.00 97.06 288 TYR A C 1
ATOM 2022 O O . TYR A 1 288 ? -6.407 -2.268 -15.023 1.00 97.06 288 TYR A O 1
ATOM 2030 N N . THR A 1 289 ? -7.568 -2.571 -16.937 1.00 96.88 289 THR A N 1
ATOM 2031 C CA . THR A 1 289 ? -7.573 -4.023 -16.773 1.00 96.88 289 THR A CA 1
ATOM 2032 C C . THR A 1 289 ? -6.191 -4.626 -16.981 1.00 96.88 289 THR A C 1
ATOM 2034 O O . THR A 1 289 ? -5.383 -4.103 -17.765 1.00 96.88 289 THR A O 1
ATOM 2037 N N . GLY A 1 290 ? -5.912 -5.764 -16.342 1.00 95.88 290 GLY A N 1
ATOM 2038 C CA . GLY A 1 290 ? -4.669 -6.512 -16.567 1.00 95.88 290 GLY A CA 1
ATOM 2039 C C . GLY A 1 290 ? -4.456 -6.850 -18.052 1.00 95.88 290 GLY A C 1
ATOM 2040 O O . GLY A 1 290 ? -3.337 -6.789 -18.575 1.00 95.88 290 GLY A O 1
ATOM 2041 N N . VAL A 1 291 ? -5.546 -7.118 -18.780 1.00 95.50 291 VAL A N 1
ATOM 2042 C CA . VAL A 1 291 ? -5.542 -7.331 -20.237 1.00 95.50 291 VAL A CA 1
ATOM 2043 C C . VAL A 1 291 ? -5.147 -6.063 -21.004 1.00 95.50 291 VAL A C 1
ATOM 2045 O O . VAL A 1 291 ? -4.310 -6.136 -21.909 1.00 95.50 291 VAL A O 1
ATOM 2048 N N . ALA A 1 292 ? -5.703 -4.898 -20.656 1.00 96.44 292 ALA A N 1
ATOM 2049 C CA . ALA A 1 292 ? -5.374 -3.629 -21.310 1.00 96.44 292 ALA A CA 1
ATOM 2050 C C . ALA A 1 292 ? -3.911 -3.217 -21.072 1.00 96.44 292 ALA A C 1
ATOM 2052 O O . ALA A 1 292 ? -3.242 -2.747 -21.999 1.00 96.44 292 ALA A O 1
ATOM 2053 N N . ILE A 1 293 ? -3.402 -3.449 -19.858 1.00 97.88 293 ILE A N 1
ATOM 2054 C CA . ILE A 1 293 ? -1.998 -3.233 -19.484 1.00 97.88 293 ILE A CA 1
ATOM 2055 C C . ILE A 1 293 ? -1.078 -4.100 -20.343 1.00 97.88 293 ILE A C 1
ATOM 2057 O O . ILE A 1 293 ? -0.152 -3.578 -20.963 1.00 97.88 293 ILE A O 1
ATOM 2061 N N . ALA A 1 294 ? -1.363 -5.398 -20.455 1.00 96.44 294 ALA A N 1
ATOM 2062 C CA . ALA A 1 294 ? -0.567 -6.306 -21.278 1.00 96.44 294 ALA A CA 1
ATOM 2063 C C . ALA A 1 294 ? -0.608 -5.946 -22.776 1.00 96.44 294 ALA A C 1
ATOM 2065 O O . ALA A 1 294 ? 0.385 -6.120 -23.484 1.00 96.44 294 ALA A O 1
ATOM 2066 N N . ALA A 1 295 ? -1.740 -5.433 -23.271 1.00 97.38 295 ALA A N 1
ATOM 2067 C CA . ALA A 1 295 ? -1.905 -5.064 -24.675 1.00 97.38 295 ALA A CA 1
ATOM 2068 C C . ALA A 1 295 ? -1.108 -3.808 -25.073 1.00 97.38 295 ALA A C 1
ATOM 2070 O O . ALA A 1 295 ? -0.604 -3.735 -26.197 1.00 97.38 295 ALA A O 1
ATOM 2071 N N . ASN A 1 296 ? -0.992 -2.817 -24.182 1.00 98.00 296 ASN A N 1
ATOM 2072 C CA . ASN A 1 296 ? -0.203 -1.607 -24.424 1.00 98.00 296 ASN A CA 1
ATOM 2073 C C . ASN A 1 296 ? 0.441 -1.073 -23.128 1.00 98.00 296 ASN A C 1
ATOM 2075 O O . ASN A 1 296 ? -0.049 -0.101 -22.551 1.00 98.00 296 ASN A O 1
ATOM 2079 N N . PRO A 1 297 ? 1.588 -1.627 -22.701 1.00 97.81 297 PRO A N 1
ATO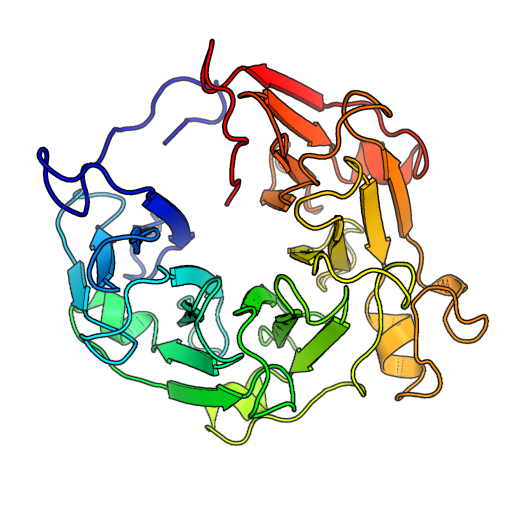M 2080 C CA . PRO A 1 297 ? 2.184 -1.349 -21.387 1.00 97.81 297 PRO A CA 1
ATOM 2081 C C . PRO A 1 297 ? 2.714 0.081 -21.196 1.00 97.81 297 PRO A C 1
ATOM 2083 O O . PRO A 1 297 ? 3.137 0.450 -20.102 1.00 97.81 297 PRO A O 1
ATOM 2086 N N . ARG A 1 298 ? 2.723 0.901 -22.254 1.00 97.94 298 ARG A N 1
ATOM 2087 C CA . ARG A 1 298 ? 3.152 2.310 -22.210 1.00 97.94 298 ARG A CA 1
ATOM 2088 C C . ARG A 1 298 ? 1.994 3.301 -22.322 1.00 97.94 298 ARG A C 1
ATOM 2090 O O . ARG A 1 298 ? 2.202 4.495 -22.127 1.00 97.94 298 ARG A O 1
ATOM 2097 N N . SER A 1 299 ? 0.798 2.826 -22.667 1.00 97.25 299 SER A N 1
ATOM 2098 C CA . SER A 1 299 ? -0.411 3.642 -22.810 1.00 97.25 299 SER A CA 1
ATOM 2099 C C . SER A 1 299 ? -1.658 2.740 -22.829 1.00 97.25 299 SER A C 1
ATOM 2101 O O . SER A 1 299 ? -2.328 2.654 -23.868 1.00 97.25 299 SER A O 1
ATOM 2103 N N . PRO A 1 300 ? -1.958 2.029 -21.728 1.00 97.62 300 PRO A N 1
ATOM 2104 C CA . PRO A 1 300 ? -3.114 1.144 -21.673 1.00 97.62 300 PRO A CA 1
ATOM 2105 C C . PRO A 1 300 ? -4.413 1.932 -21.841 1.00 97.62 300 PRO A C 1
ATOM 2107 O O . PRO A 1 300 ? -4.511 3.093 -21.441 1.00 97.62 300 PRO A O 1
ATOM 2110 N N . ALA A 1 301 ? -5.412 1.304 -22.459 1.00 96.44 301 ALA A N 1
ATOM 2111 C CA . ALA A 1 301 ? -6.745 1.886 -22.523 1.00 96.44 301 ALA A CA 1
ATOM 2112 C C . ALA A 1 301 ? -7.373 1.848 -21.123 1.00 96.44 301 ALA A C 1
ATOM 2114 O O . ALA A 1 301 ? -7.343 0.805 -20.473 1.00 96.44 301 ALA A O 1
ATOM 2115 N N . ALA A 1 302 ? -7.919 2.978 -20.673 1.00 95.12 302 ALA A N 1
ATOM 2116 C CA . ALA A 1 302 ? -8.708 3.013 -19.451 1.00 95.12 302 ALA A CA 1
ATOM 2117 C C . ALA A 1 302 ? -10.016 2.242 -19.669 1.00 95.12 302 ALA A C 1
ATOM 2119 O O . ALA A 1 302 ? -10.688 2.441 -20.685 1.00 95.12 302 ALA A O 1
ATOM 2120 N N . ASP A 1 303 ? -10.354 1.382 -18.717 1.00 90.88 303 ASP A N 1
ATOM 2121 C CA . ASP A 1 303 ? -11.637 0.680 -18.669 1.00 90.88 303 ASP A CA 1
ATOM 2122 C C . ASP A 1 303 ? -12.709 1.557 -18.008 1.00 90.88 303 ASP A C 1
ATOM 2124 O O . ASP A 1 303 ? -13.827 1.699 -18.503 1.00 90.88 303 ASP A O 1
ATOM 2128 N N . LEU A 1 304 ? -12.308 2.254 -16.943 1.00 88.12 304 LEU A N 1
ATOM 2129 C CA . LEU A 1 304 ? -13.139 3.183 -16.194 1.00 88.12 304 LEU A CA 1
ATOM 2130 C C . LEU A 1 304 ? -12.395 4.500 -15.968 1.00 88.12 304 LEU A C 1
ATOM 2132 O O . LEU A 1 304 ? -11.208 4.492 -15.656 1.00 88.12 304 LEU A O 1
ATOM 2136 N N . ASP A 1 305 ? -13.099 5.626 -16.088 1.00 91.12 305 ASP A N 1
ATOM 2137 C CA . ASP A 1 305 ? -12.598 6.957 -15.732 1.00 91.12 305 ASP A CA 1
ATOM 2138 C C . ASP A 1 305 ? -13.765 7.851 -15.287 1.00 91.12 305 ASP A C 1
ATOM 2140 O O . ASP A 1 305 ? -14.697 8.100 -16.059 1.00 91.12 305 ASP A O 1
ATOM 2144 N N . PHE A 1 306 ? -13.762 8.294 -14.028 1.00 88.44 306 PHE A N 1
ATOM 2145 C CA . PHE A 1 306 ? -14.845 9.110 -13.473 1.00 88.44 306 PHE A CA 1
ATOM 2146 C C . PHE A 1 306 ? -14.383 10.021 -12.333 1.00 88.44 306 PHE A C 1
ATOM 2148 O O . PHE A 1 306 ? -13.397 9.752 -11.652 1.00 88.44 306 PHE A O 1
ATOM 2155 N N . ASP A 1 307 ? -15.134 11.101 -12.102 1.00 89.00 307 ASP A N 1
ATOM 2156 C CA . ASP A 1 307 ? -14.945 11.994 -10.957 1.00 89.00 307 ASP A CA 1
ATOM 2157 C C . ASP A 1 307 ? -15.775 11.494 -9.767 1.00 89.00 307 ASP A C 1
ATOM 2159 O O . ASP A 1 307 ? -16.997 11.663 -9.719 1.00 89.00 307 ASP A O 1
ATOM 2163 N N . ALA A 1 308 ? -15.109 10.835 -8.820 1.00 84.06 308 ALA A N 1
ATOM 2164 C CA . ALA A 1 308 ? -15.729 10.281 -7.624 1.00 84.06 308 ALA A CA 1
ATOM 2165 C C . ALA A 1 308 ? -16.102 11.366 -6.602 1.00 84.06 308 ALA A C 1
ATOM 2167 O O . ALA A 1 308 ? -16.947 11.123 -5.738 1.00 84.06 308 ALA A O 1
ATOM 2168 N N . LEU A 1 309 ? -15.478 12.549 -6.679 1.00 84.50 309 LEU A N 1
ATOM 2169 C CA . LEU A 1 309 ? -15.701 13.669 -5.765 1.00 84.50 309 LEU A CA 1
ATOM 2170 C C . LEU A 1 309 ? -15.699 15.009 -6.528 1.00 84.50 309 LEU A C 1
ATOM 2172 O O . LEU A 1 309 ? -14.751 15.791 -6.395 1.00 84.50 309 LEU A O 1
ATOM 2176 N N . PRO A 1 310 ? -16.774 15.332 -7.276 1.00 86.62 310 PRO A N 1
ATOM 2177 C CA . PRO A 1 310 ? -16.814 16.536 -8.095 1.00 86.62 310 PRO A CA 1
ATOM 2178 C C . PRO A 1 310 ? -16.511 17.824 -7.329 1.00 86.62 310 PRO A C 1
ATOM 2180 O O . PRO A 1 310 ? -17.153 18.152 -6.328 1.00 86.62 310 PRO A O 1
ATOM 2183 N N . GLY A 1 311 ? -15.529 18.578 -7.829 1.00 85.75 311 GLY A N 1
ATOM 2184 C CA . GLY A 1 311 ? -15.061 19.832 -7.228 1.00 85.75 311 GLY A CA 1
ATOM 2185 C C . GLY A 1 311 ? -14.066 19.664 -6.074 1.00 85.75 311 GLY A C 1
ATOM 2186 O O . GLY A 1 311 ? -13.563 20.666 -5.562 1.00 85.75 311 GLY A O 1
ATOM 2187 N N . PHE A 1 312 ? -13.744 18.431 -5.677 1.00 86.25 312 PHE A N 1
ATOM 2188 C CA . PHE A 1 312 ? -12.658 18.160 -4.746 1.00 86.25 312 PHE A CA 1
ATOM 2189 C C . PHE A 1 312 ? -11.307 18.364 -5.431 1.00 86.25 312 PHE A C 1
ATOM 2191 O O . PHE A 1 312 ? -11.126 18.002 -6.588 1.00 86.25 312 PHE A O 1
ATOM 2198 N N . THR A 1 313 ? -10.344 18.952 -4.723 1.00 85.62 313 THR A N 1
ATOM 2199 C CA . THR A 1 313 ? -9.022 19.284 -5.285 1.00 85.62 313 THR A CA 1
ATOM 2200 C C . THR A 1 313 ? -7.876 18.522 -4.623 1.00 85.62 313 THR A C 1
ATOM 2202 O O . THR A 1 313 ? -6.738 18.651 -5.065 1.00 85.62 313 THR A O 1
ATOM 2205 N N . GLY A 1 314 ? -8.152 17.766 -3.557 1.00 79.19 314 GLY A N 1
ATOM 2206 C CA . GLY A 1 314 ? -7.140 17.201 -2.659 1.00 79.19 314 GLY A CA 1
ATOM 2207 C C . GLY A 1 314 ? -6.515 15.875 -3.096 1.00 79.19 314 GLY A C 1
ATOM 2208 O O . GLY A 1 314 ? -5.635 15.397 -2.387 1.00 79.19 314 GLY A O 1
ATOM 2209 N N . GLY A 1 315 ? -6.947 15.303 -4.225 1.00 84.69 315 GLY A N 1
ATOM 2210 C CA . GLY A 1 315 ? -6.512 13.987 -4.689 1.00 84.69 315 GLY A CA 1
ATOM 2211 C C . GLY A 1 315 ? -7.193 12.836 -3.944 1.00 84.69 315 GLY A C 1
ATOM 2212 O O . GLY A 1 315 ? -7.543 12.952 -2.770 1.00 84.69 315 GLY A O 1
ATOM 2213 N N . ILE A 1 316 ? -7.394 11.707 -4.615 1.00 86.44 316 ILE A N 1
ATOM 2214 C CA . ILE A 1 316 ? -8.119 10.558 -4.067 1.00 86.44 316 ILE A CA 1
ATOM 2215 C C . ILE A 1 316 ? -7.155 9.425 -3.742 1.00 86.44 316 ILE A C 1
ATOM 2217 O O . ILE A 1 316 ? -6.417 8.952 -4.601 1.00 86.44 316 ILE A O 1
ATOM 2221 N N . PHE A 1 317 ? -7.208 8.954 -2.496 1.00 85.00 317 PHE A N 1
ATOM 2222 C CA . PHE A 1 317 ? -6.661 7.650 -2.142 1.00 85.00 317 PHE A CA 1
ATOM 2223 C C . PHE A 1 317 ? -7.631 6.564 -2.594 1.00 85.00 317 PHE A C 1
ATOM 2225 O O . PHE A 1 317 ? -8.836 6.671 -2.366 1.00 85.00 317 PHE A O 1
ATOM 2232 N N . VAL A 1 318 ? -7.084 5.527 -3.212 1.00 85.94 318 VAL A N 1
ATOM 2233 C CA . VAL A 1 318 ? -7.805 4.322 -3.619 1.00 85.94 318 VAL A CA 1
ATOM 2234 C C . VAL A 1 318 ? -7.296 3.155 -2.775 1.00 85.94 318 VAL A C 1
ATOM 2236 O O . VAL A 1 318 ? -6.124 3.150 -2.390 1.00 85.94 318 VAL A O 1
ATOM 2239 N N . GLY A 1 319 ? -8.182 2.219 -2.454 1.00 72.06 319 GLY A N 1
ATOM 2240 C CA . GLY A 1 319 ? -7.944 1.056 -1.603 1.00 72.06 319 GLY A CA 1
ATOM 2241 C C . GLY A 1 319 ? -9.182 0.182 -1.531 1.00 72.06 319 GLY A C 1
ATOM 2242 O O . GLY A 1 319 ? -10.209 0.588 -2.128 1.00 72.06 319 GLY A O 1
#

Secondary structure (DSSP, 8-state):
-B-TTS-B-----TT-TT--S-EEEEEE-SSSSSS-EEEEEE-TTS---EEEE-TTT--EEEEE--S-TT--S-EEEEEE-SSSSSSPEEEEEE-TTS-SEEEEE-HHHHHTT---EEEEEESSS-SS--S-EEEEEE-SSSSSS-EEEEEE-TTS-SEEEEE-HHHHHTT---EEEEEEESS-TT--S-EEEEEE-SS-SSSPEEEEEE-TTS-SEEEEE-HHHHHHHTT--SBTTSGGGGGGEEEEEE-S-TT--S---EEEE-SSSSSSPEEEEE-SSBSEEEEE-HHHHHH-TTSPPPSEEEESSTT--B-----

Organism: NCBI:txid1908690

pLDDT: mean 94.75, std 4.88, range [71.88, 98.88]